Protein AF-A0A9E0CV04-F1 (afdb_monomer)

pLDDT: mean 77.07, std 20.56, range [26.61, 97.75]

Secondary structure (DSSP, 8-state):
-TT--EEEEESSSS-EEEEESSSS---GGG---GGGGG---------------------------TTTHHHHHHHHHHHHHHHHHSPPPPPP----GGGSPBP---GGG-EEEEEEE-STTGGGSTT--GGGGG-HHHHHHHHHHS-EEEEEETTT--EEEEEEEE--HHHHHHHHHTT--EEEESS-----TT-EEEEEEE-

Radius of gyration: 26.01 Å; Cα contacts (8 Å, |Δi|>4): 267; chains: 1; bounding box: 72×44×60 Å

Foldseek 3Di:
DVPAQWDWDDPDPPDIDIDGPDPDDDDPVPDDPPVVVPDDDDDDDDDDDDDDDDDDDDDDDDDDDPPPLVVLLVQLVVQLVVVVVDDDDQDDDADDPVVFDADDADVVQQWPRKGKAALVCQSNDPPRDPSPSSGSLQVSLCVVPVTWIWTARPPPRWIKIWRKDFDDPSNCVSLVVSQQNDWQFVVHDPRDGGTITTRIHTD

Structure (mmCIF, N/CA/C/O backbone):
data_AF-A0A9E0CV04-F1
#
_entry.id   AF-A0A9E0CV04-F1
#
loop_
_atom_site.group_PDB
_atom_site.id
_atom_site.type_symbol
_atom_site.label_atom_id
_atom_site.label_alt_id
_atom_site.label_comp_id
_atom_site.label_asym_id
_atom_site.label_entity_id
_atom_site.label_seq_id
_atom_site.pdbx_PDB_ins_code
_atom_site.Cartn_x
_atom_site.Cartn_y
_atom_site.Cartn_z
_atom_site.occupancy
_atom_site.B_iso_or_equiv
_atom_site.auth_seq_id
_atom_site.auth_comp_id
_atom_site.auth_asym_id
_atom_site.auth_atom_id
_atom_site.pdbx_PDB_model_num
ATOM 1 N N . PHE A 1 1 ? 27.102 16.438 -39.064 1.00 47.50 1 PHE A N 1
ATOM 2 C CA . PHE A 1 1 ? 27.397 15.077 -38.578 1.00 47.50 1 PHE A CA 1
ATOM 3 C C . PHE A 1 1 ? 28.889 14.722 -38.655 1.00 47.50 1 PHE A C 1
ATOM 5 O O . PHE A 1 1 ? 29.309 13.898 -37.861 1.00 47.50 1 PHE A O 1
ATOM 12 N N . ASP A 1 2 ? 29.713 15.425 -39.451 1.00 53.38 2 ASP A N 1
ATOM 13 C CA . ASP A 1 2 ? 31.188 15.260 -39.552 1.00 53.38 2 ASP A CA 1
ATOM 14 C C . ASP A 1 2 ? 32.035 15.559 -38.293 1.00 53.38 2 ASP A C 1
ATOM 16 O O . ASP A 1 2 ? 33.259 15.608 -38.367 1.00 53.38 2 ASP A O 1
ATOM 20 N N . LYS A 1 3 ? 31.421 15.803 -37.130 1.00 64.12 3 LYS A N 1
ATOM 21 C CA . LYS A 1 3 ? 32.150 16.131 -35.888 1.00 64.12 3 LYS A CA 1
ATOM 22 C C . LYS A 1 3 ? 32.167 14.997 -34.860 1.00 64.12 3 LYS A C 1
ATOM 24 O O . LYS A 1 3 ? 32.773 15.165 -33.809 1.00 64.12 3 LYS A O 1
ATOM 29 N N . MET A 1 4 ? 31.504 13.874 -35.143 1.00 68.75 4 MET A N 1
ATOM 30 C CA . MET A 1 4 ? 31.442 12.725 -34.238 1.00 68.75 4 MET A CA 1
ATOM 31 C C . MET A 1 4 ? 32.218 11.555 -34.832 1.00 68.75 4 MET A C 1
ATOM 33 O O . MET A 1 4 ? 31.870 11.059 -35.901 1.00 68.75 4 MET A O 1
ATOM 37 N N . ASP A 1 5 ? 33.241 11.101 -34.113 1.00 73.25 5 ASP A N 1
ATOM 38 C CA . ASP A 1 5 ? 34.089 9.983 -34.538 1.00 73.25 5 ASP A CA 1
ATOM 39 C C . ASP A 1 5 ? 33.527 8.609 -34.123 1.00 73.25 5 ASP A C 1
ATOM 41 O O . ASP A 1 5 ? 33.990 7.576 -34.606 1.00 73.25 5 ASP A O 1
ATOM 45 N N . GLY A 1 6 ? 32.506 8.581 -33.263 1.00 79.31 6 GLY A N 1
ATOM 46 C CA . GLY A 1 6 ? 31.860 7.366 -32.775 1.00 79.31 6 GLY A CA 1
ATOM 47 C C . GLY A 1 6 ? 30.946 7.639 -31.586 1.00 79.31 6 GLY A C 1
ATOM 48 O O . GLY A 1 6 ? 30.700 8.793 -31.235 1.00 79.31 6 GLY A O 1
ATOM 49 N N . PHE A 1 7 ? 30.472 6.576 -30.945 1.00 81.81 7 PHE A N 1
ATOM 50 C CA . PHE A 1 7 ? 29.759 6.652 -29.673 1.00 81.81 7 PHE A CA 1
ATOM 51 C C . PHE A 1 7 ? 30.298 5.620 -28.683 1.00 81.81 7 PHE A C 1
ATOM 53 O O . PHE A 1 7 ? 30.726 4.530 -29.074 1.00 81.81 7 PHE A O 1
ATOM 60 N N . LEU A 1 8 ? 30.252 5.967 -27.395 1.00 80.19 8 LEU A N 1
ATOM 61 C CA . LEU A 1 8 ? 30.462 5.034 -26.292 1.00 80.19 8 LEU A CA 1
ATOM 62 C C . LEU A 1 8 ? 29.186 4.932 -25.470 1.00 80.19 8 LEU A C 1
ATOM 64 O O . LEU A 1 8 ? 28.597 5.937 -25.080 1.00 80.19 8 LEU A O 1
ATOM 68 N N . LEU A 1 9 ? 28.799 3.698 -25.192 1.00 75.44 9 LEU A N 1
ATOM 69 C CA . LEU A 1 9 ? 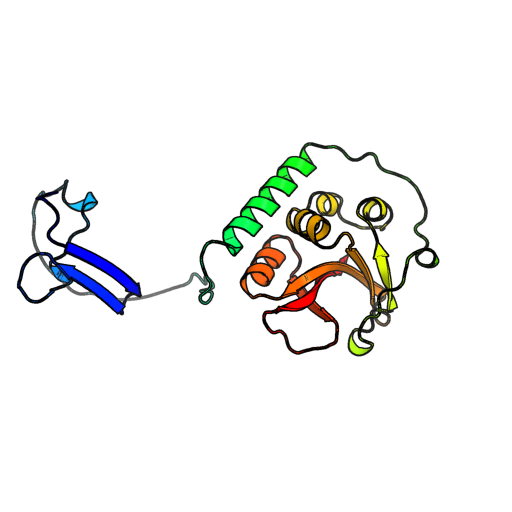27.737 3.322 -24.281 1.00 75.44 9 LEU A CA 1
ATOM 70 C C . LEU A 1 9 ? 28.398 2.715 -23.052 1.00 75.44 9 LEU A C 1
ATOM 72 O O . LEU A 1 9 ? 28.995 1.642 -23.125 1.00 75.44 9 LEU A O 1
ATOM 76 N N . TYR A 1 10 ? 28.308 3.400 -21.924 1.00 71.62 10 TYR A N 1
ATOM 77 C CA . TYR A 1 10 ? 28.777 2.866 -20.654 1.00 71.62 10 TYR A CA 1
ATOM 78 C C . TYR A 1 10 ? 27.660 2.012 -20.052 1.00 71.62 10 TYR A C 1
ATOM 80 O O . TYR A 1 10 ? 26.557 2.504 -19.834 1.00 71.62 10 TYR A O 1
ATOM 88 N N . TYR A 1 11 ? 27.942 0.729 -19.828 1.00 59.78 11 TYR A N 1
ATOM 89 C CA . TYR A 1 11 ? 27.056 -0.180 -19.098 1.00 59.78 11 TYR A CA 1
ATOM 90 C C . TYR A 1 11 ? 27.362 -0.129 -17.593 1.00 59.78 11 TYR A C 1
ATOM 92 O O . TYR A 1 11 ? 26.459 -0.203 -16.767 1.00 59.78 11 TYR A O 1
ATOM 100 N N . SER A 1 12 ? 28.638 0.047 -17.233 1.00 53.91 12 SER A N 1
ATOM 101 C CA . SER A 1 12 ? 29.118 0.286 -15.868 1.00 53.91 12 SER A CA 1
ATOM 102 C C . SER A 1 12 ? 30.482 0.998 -15.885 1.00 53.91 12 SER A C 1
ATOM 104 O O . SER A 1 12 ? 31.063 1.206 -16.950 1.00 53.91 12 SER A O 1
ATOM 106 N N . ASN A 1 13 ? 31.024 1.357 -14.715 1.00 51.66 13 ASN A N 1
ATOM 107 C CA . ASN A 1 13 ? 32.330 2.033 -14.608 1.00 51.66 13 ASN A CA 1
ATOM 108 C C . ASN A 1 13 ? 33.496 1.230 -15.223 1.00 51.66 13 ASN A C 1
ATOM 110 O O . ASN A 1 13 ? 34.472 1.830 -15.665 1.00 51.66 13 ASN A O 1
ATOM 114 N N . ASP A 1 14 ? 33.363 -0.100 -15.297 1.00 57.16 14 ASP A N 1
ATOM 115 C CA . ASP A 1 14 ? 34.365 -1.014 -15.865 1.00 57.16 14 ASP A CA 1
ATOM 116 C C . ASP A 1 14 ? 33.914 -1.692 -17.172 1.00 57.16 14 ASP A C 1
ATOM 118 O O . ASP A 1 14 ? 34.707 -2.389 -17.804 1.00 57.16 14 ASP A O 1
ATOM 122 N N . HIS A 1 15 ? 32.658 -1.512 -17.603 1.00 63.00 15 HIS A N 1
ATOM 123 C CA . HIS A 1 15 ? 32.135 -2.113 -18.835 1.00 63.00 15 HIS A CA 1
ATOM 124 C C . HIS A 1 15 ? 31.501 -1.065 -19.743 1.00 63.00 15 HIS A C 1
ATOM 126 O O . HIS A 1 15 ? 30.537 -0.388 -19.388 1.00 63.00 15 HIS A O 1
ATOM 132 N N . PHE A 1 16 ? 32.005 -0.979 -20.968 1.00 78.25 16 PHE A N 1
ATOM 133 C CA . PHE A 1 16 ? 31.512 -0.066 -21.989 1.00 78.25 16 PHE A CA 1
ATOM 134 C C . PHE A 1 16 ? 31.522 -0.762 -23.354 1.00 78.25 16 PHE A C 1
ATOM 136 O O . PHE A 1 16 ? 32.334 -1.649 -23.623 1.00 78.25 16 PHE A O 1
ATOM 143 N N . PHE A 1 17 ? 30.630 -0.318 -24.230 1.00 79.69 17 PHE A N 1
ATOM 144 C CA . PHE A 1 17 ? 30.569 -0.695 -25.632 1.00 79.69 17 PHE A CA 1
ATOM 145 C C . PHE A 1 17 ? 30.847 0.550 -26.461 1.00 79.69 17 PHE A C 1
ATOM 147 O O . PHE A 1 17 ? 30.175 1.566 -26.315 1.00 79.69 17 PHE A O 1
ATOM 154 N N . GLY A 1 18 ? 31.860 0.489 -27.315 1.00 82.56 18 GLY A N 1
ATOM 155 C CA . GLY A 1 18 ? 32.200 1.581 -28.216 1.00 82.56 18 GLY A CA 1
ATOM 156 C C . GLY A 1 18 ? 32.036 1.142 -29.658 1.00 82.56 18 GLY A C 1
ATOM 157 O O . GLY A 1 18 ? 32.385 0.015 -30.006 1.00 82.56 18 GLY A O 1
ATOM 158 N N . SER A 1 19 ? 31.566 2.045 -30.506 1.00 81.56 19 SER A N 1
ATOM 159 C CA . SER A 1 19 ? 31.745 1.911 -31.949 1.00 81.56 19 SER A CA 1
ATOM 160 C C . SER A 1 19 ? 32.244 3.225 -32.515 1.00 81.56 19 SER A C 1
ATOM 162 O O . SER A 1 19 ? 31.757 4.289 -32.129 1.00 81.56 19 SER A O 1
ATOM 164 N N . GLN A 1 20 ? 33.215 3.148 -33.416 1.00 86.38 20 GLN A N 1
ATOM 165 C CA . GLN A 1 20 ? 33.773 4.311 -34.089 1.00 86.38 20 GLN A CA 1
ATOM 166 C C . GLN A 1 20 ? 33.691 4.146 -35.597 1.00 86.38 20 GLN A C 1
ATOM 168 O O . GLN A 1 20 ? 33.739 3.032 -36.112 1.00 86.38 20 GLN A O 1
ATOM 173 N N . TRP A 1 21 ? 33.586 5.265 -36.303 1.00 79.44 21 TRP A N 1
ATOM 174 C CA . TRP A 1 21 ? 33.389 5.290 -37.754 1.00 79.44 21 TRP A CA 1
ATOM 175 C C . TRP A 1 21 ? 34.705 5.242 -38.540 1.00 79.44 21 TRP A C 1
ATOM 177 O O . TRP A 1 21 ? 34.690 5.262 -39.767 1.00 79.44 21 TRP A O 1
ATOM 187 N N . LYS A 1 22 ? 35.845 5.165 -37.839 1.00 73.75 22 LYS A N 1
ATOM 188 C CA . LYS A 1 22 ? 37.200 5.052 -38.401 1.00 73.75 22 LYS A CA 1
ATOM 189 C C . LYS A 1 22 ? 37.765 3.647 -38.151 1.00 73.75 22 LYS A C 1
ATOM 191 O O . LYS A 1 22 ? 37.656 3.144 -37.038 1.00 73.75 22 LYS A O 1
ATOM 196 N N . ASP A 1 23 ? 38.470 3.060 -39.117 1.00 72.62 23 ASP A N 1
ATOM 197 C CA . ASP A 1 23 ? 39.077 1.714 -39.010 1.00 72.62 23 ASP A CA 1
ATOM 198 C C . ASP A 1 23 ? 40.365 1.684 -38.151 1.00 72.62 23 ASP A C 1
ATOM 200 O O . ASP A 1 23 ? 41.448 1.338 -38.616 1.00 72.62 23 ASP A O 1
ATOM 204 N N . HIS A 1 24 ? 40.268 2.086 -36.883 1.00 74.50 24 HIS A N 1
ATOM 205 C CA . HIS A 1 2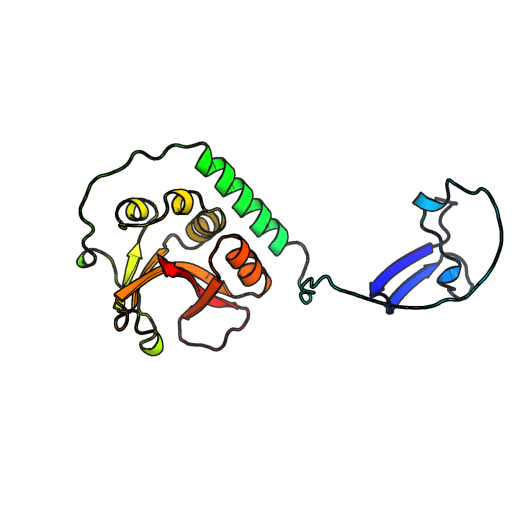4 ? 41.354 2.022 -35.895 1.00 74.50 24 HIS A CA 1
ATOM 206 C C . HIS A 1 24 ? 40.872 1.322 -34.610 1.00 74.50 24 HIS A C 1
ATOM 208 O O . HIS A 1 24 ? 39.668 1.259 -34.360 1.00 74.50 24 HIS A O 1
ATOM 214 N N . PRO A 1 25 ? 41.782 0.807 -33.765 1.00 68.12 25 PRO A N 1
ATOM 215 C CA . PRO A 1 25 ? 41.412 0.260 -32.462 1.00 68.12 25 PRO A CA 1
ATOM 216 C C . PRO A 1 25 ? 40.755 1.318 -31.563 1.00 68.12 25 PRO A C 1
ATOM 218 O O . PRO A 1 25 ? 41.209 2.461 -31.510 1.00 68.12 25 PRO A O 1
ATOM 221 N N . ILE A 1 26 ? 39.713 0.925 -30.825 1.00 71.38 26 ILE A N 1
ATOM 222 C CA . ILE A 1 26 ? 38.970 1.823 -29.931 1.00 71.38 26 ILE A CA 1
ATOM 223 C C . ILE A 1 26 ? 39.781 2.063 -28.654 1.00 71.38 26 ILE A C 1
ATOM 225 O O . ILE A 1 26 ? 40.026 1.139 -27.877 1.00 71.38 26 ILE A O 1
ATOM 229 N N . ILE A 1 27 ? 40.165 3.319 -28.414 1.00 76.62 27 ILE A N 1
ATOM 230 C CA . ILE A 1 27 ? 40.856 3.756 -27.194 1.00 76.62 27 ILE A CA 1
ATOM 231 C C . ILE A 1 27 ? 39.925 4.695 -26.424 1.00 76.62 27 ILE A C 1
ATOM 233 O O . ILE A 1 27 ? 39.749 5.850 -26.792 1.00 76.62 27 ILE A O 1
ATOM 237 N N . ILE A 1 28 ? 39.352 4.207 -25.322 1.00 71.06 28 ILE A N 1
ATOM 238 C CA . ILE A 1 28 ? 38.329 4.904 -24.510 1.00 71.06 28 ILE A CA 1
ATOM 239 C C . ILE A 1 28 ? 38.770 6.313 -24.110 1.00 71.06 28 ILE A C 1
ATOM 241 O O . ILE A 1 28 ? 38.004 7.263 -24.201 1.00 71.06 28 ILE A O 1
ATOM 245 N N . ARG A 1 29 ? 40.034 6.450 -23.688 1.00 73.81 29 ARG A N 1
ATOM 246 C CA . ARG A 1 29 ? 40.608 7.712 -23.193 1.00 73.81 29 ARG A CA 1
ATOM 247 C C . ARG A 1 29 ? 40.704 8.797 -24.269 1.00 73.81 29 ARG A C 1
ATOM 249 O O . ARG A 1 29 ? 40.981 9.943 -23.939 1.00 73.81 29 ARG A O 1
ATOM 256 N N . SER A 1 30 ? 40.518 8.433 -25.537 1.00 74.56 30 SER A N 1
ATOM 257 C CA . SER A 1 30 ? 40.516 9.359 -26.669 1.00 74.56 30 SER A CA 1
ATOM 258 C C . SER A 1 30 ? 39.125 9.915 -26.983 1.00 74.56 30 SER A C 1
ATOM 260 O O . SER A 1 30 ? 39.028 10.843 -27.783 1.00 74.56 30 SER A O 1
ATOM 262 N N . PHE A 1 31 ? 38.063 9.385 -26.367 1.00 71.50 31 PHE A N 1
ATOM 263 C CA . PHE A 1 31 ? 36.707 9.894 -26.542 1.00 71.50 31 PHE A CA 1
ATOM 264 C C . PHE A 1 31 ? 36.416 11.001 -25.543 1.00 71.50 31 PHE A C 1
ATOM 266 O O . PHE A 1 31 ? 36.664 10.875 -24.346 1.00 71.50 31 PHE A O 1
ATOM 273 N N . VAL A 1 32 ? 35.869 12.092 -26.063 1.00 74.94 32 VAL A N 1
ATOM 274 C CA . VAL A 1 32 ? 35.506 13.274 -25.290 1.00 74.94 32 VAL A CA 1
ATOM 275 C C . VAL A 1 32 ? 34.016 13.524 -25.526 1.00 74.94 32 VAL A C 1
ATOM 277 O O . VAL A 1 32 ? 33.596 13.503 -26.688 1.00 74.94 32 VAL A O 1
ATOM 280 N N . PRO A 1 33 ? 33.199 13.721 -24.473 1.00 70.44 33 PRO A N 1
ATOM 281 C CA . PRO A 1 33 ? 31.782 14.025 -24.630 1.00 70.44 33 PRO A CA 1
ATOM 282 C C . PRO A 1 33 ? 31.574 15.224 -25.555 1.00 70.44 33 PRO A C 1
ATOM 284 O O . PRO A 1 33 ? 32.254 16.244 -25.421 1.00 70.44 33 PRO A O 1
ATOM 287 N N . ALA A 1 34 ? 30.613 15.112 -26.470 1.00 63.34 34 ALA A N 1
ATOM 288 C CA . ALA A 1 34 ? 30.317 16.133 -27.473 1.00 63.34 34 ALA A CA 1
ATOM 289 C C . ALA A 1 34 ? 30.106 17.536 -26.879 1.00 63.34 34 ALA A C 1
ATOM 291 O O . ALA A 1 34 ? 30.542 18.528 -27.455 1.00 63.34 34 ALA A O 1
ATOM 292 N N . GLU A 1 35 ? 29.494 17.598 -25.698 1.00 58.22 35 GLU A N 1
ATOM 293 C CA . GLU A 1 35 ? 29.175 18.831 -24.969 1.00 58.22 35 GLU A CA 1
ATOM 294 C C . GLU A 1 35 ? 30.408 19.482 -24.326 1.00 58.22 35 GLU A C 1
ATOM 296 O O . GLU A 1 35 ? 30.448 20.687 -24.104 1.00 58.22 35 GLU A O 1
ATOM 301 N N . SER A 1 36 ? 31.459 18.698 -24.075 1.00 52.00 36 SER A N 1
ATOM 302 C CA . SER A 1 36 ? 32.723 19.187 -23.509 1.00 52.00 36 SER A CA 1
ATOM 303 C C . SER A 1 36 ? 33.732 19.646 -24.569 1.00 52.00 36 SER A C 1
ATOM 305 O O . SER A 1 36 ? 34.772 20.211 -24.235 1.00 52.00 36 SER A O 1
ATOM 307 N N . ALA A 1 37 ? 33.427 19.452 -25.857 1.00 49.81 37 ALA A N 1
ATOM 308 C CA . ALA A 1 37 ? 34.317 19.823 -26.956 1.00 49.81 37 ALA A CA 1
ATOM 309 C C . ALA A 1 37 ? 34.271 21.320 -27.327 1.00 49.81 37 ALA A C 1
ATOM 311 O O . ALA A 1 37 ? 35.115 21.764 -28.108 1.00 49.81 37 ALA A O 1
ATOM 312 N N . GLU A 1 38 ? 33.338 22.107 -26.775 1.00 43.84 38 GLU A N 1
ATOM 313 C CA . GLU A 1 38 ? 33.229 23.544 -27.082 1.00 43.84 38 GLU A CA 1
ATOM 314 C C . GLU A 1 38 ? 34.091 24.457 -26.200 1.00 43.84 38 GLU A C 1
ATOM 316 O O . GLU A 1 38 ? 34.236 25.631 -26.520 1.00 43.84 38 GLU A O 1
ATOM 321 N N . ASN A 1 39 ? 34.768 23.936 -25.173 1.00 40.28 39 ASN A N 1
ATOM 322 C CA . ASN A 1 39 ? 35.698 24.728 -24.364 1.00 40.28 39 ASN A CA 1
ATOM 323 C C . ASN A 1 39 ? 37.077 24.068 -24.297 1.00 40.28 39 ASN A C 1
ATOM 325 O O . ASN A 1 39 ? 37.478 23.496 -23.287 1.00 40.28 39 ASN A O 1
ATOM 329 N N . LYS A 1 40 ? 37.835 24.177 -25.391 1.00 36.38 40 LYS A N 1
ATOM 330 C CA . LYS A 1 40 ? 39.293 24.041 -25.330 1.00 36.38 40 LYS A CA 1
ATOM 331 C C . LYS A 1 40 ? 39.890 25.386 -24.944 1.00 36.38 40 LYS A C 1
ATOM 333 O O . LYS A 1 40 ? 39.810 26.299 -25.750 1.00 36.38 40 LYS A O 1
ATOM 338 N N . ASN A 1 41 ? 40.539 25.451 -23.784 1.00 31.17 41 ASN A N 1
ATOM 339 C CA . ASN A 1 41 ? 41.747 26.246 -23.558 1.00 31.17 41 ASN A CA 1
ATOM 340 C C . ASN A 1 41 ? 42.693 25.438 -22.643 1.00 31.17 41 ASN A C 1
ATOM 342 O O . ASN A 1 41 ? 42.252 24.772 -21.710 1.00 31.17 41 ASN A O 1
ATOM 346 N N . GLU A 1 42 ? 43.974 25.443 -23.005 1.00 34.19 42 GLU A N 1
ATOM 347 C CA . GLU A 1 42 ? 45.113 24.665 -22.485 1.00 34.19 42 GLU A CA 1
ATOM 348 C C . GLU A 1 42 ? 45.382 24.827 -20.970 1.00 34.19 42 GLU A C 1
ATOM 350 O O . GLU A 1 42 ? 45.223 25.923 -20.440 1.00 34.19 42 GLU A O 1
ATOM 355 N N . ASN A 1 43 ? 45.908 23.799 -20.273 1.00 28.56 43 ASN A N 1
ATOM 356 C CA . ASN A 1 43 ? 47.361 23.604 -20.033 1.00 28.56 43 ASN A CA 1
ATOM 357 C C . ASN A 1 43 ? 47.692 22.635 -18.847 1.00 28.56 43 ASN A C 1
ATOM 359 O O . ASN A 1 43 ? 47.116 22.733 -17.771 1.00 28.56 43 ASN A O 1
ATOM 363 N N . THR A 1 44 ? 48.653 21.728 -19.091 1.00 30.92 44 THR A N 1
ATOM 364 C CA . THR A 1 44 ? 49.652 21.014 -18.231 1.00 30.92 44 THR A CA 1
ATOM 365 C C . THR A 1 44 ? 49.467 20.606 -16.741 1.00 30.92 44 THR A C 1
ATOM 367 O O . THR A 1 44 ? 49.381 21.443 -15.856 1.00 30.92 44 THR A O 1
ATOM 370 N N . GLU A 1 45 ? 49.739 19.301 -16.511 1.00 30.48 45 GLU A N 1
ATOM 371 C CA . GLU A 1 45 ? 50.804 18.703 -15.646 1.00 30.48 45 GLU A CA 1
ATOM 372 C C . GLU A 1 45 ? 50.560 18.289 -14.155 1.00 30.48 45 GLU A C 1
ATOM 374 O O . GLU A 1 45 ? 50.360 19.110 -13.276 1.00 30.48 45 GLU A O 1
ATOM 379 N N . LYS A 1 46 ? 50.725 16.960 -13.924 1.00 31.62 46 LYS A N 1
ATOM 380 C CA . LYS A 1 46 ? 51.199 16.151 -12.754 1.00 31.62 46 LYS A CA 1
ATOM 381 C C . LYS A 1 46 ? 50.714 16.419 -11.305 1.00 31.62 46 LYS A C 1
ATOM 383 O O . LYS A 1 46 ? 50.916 17.493 -10.759 1.00 31.62 46 LYS A O 1
ATOM 388 N N . THR A 1 47 ? 50.385 15.327 -10.585 1.00 26.91 47 THR A N 1
ATOM 389 C CA . THR A 1 47 ? 51.142 14.668 -9.462 1.00 26.91 47 THR A CA 1
ATOM 390 C C . THR A 1 47 ? 50.179 13.946 -8.478 1.00 26.91 47 THR A C 1
ATOM 392 O O . THR A 1 47 ? 49.021 14.319 -8.365 1.00 26.91 47 THR A O 1
ATOM 395 N N . VAL A 1 48 ? 50.650 12.865 -7.834 1.00 33.03 48 VAL A N 1
ATOM 396 C CA . VAL A 1 48 ? 49.927 11.831 -7.032 1.00 33.03 48 VAL A CA 1
ATOM 397 C C . VAL A 1 48 ? 49.746 12.222 -5.514 1.00 33.03 48 VAL A C 1
ATOM 399 O O . VAL A 1 48 ? 50.104 13.352 -5.194 1.00 33.03 48 VAL A O 1
ATOM 402 N N . PRO A 1 49 ? 49.193 11.390 -4.574 1.00 56.66 49 PRO A N 1
ATOM 403 C CA . PRO A 1 49 ? 48.172 11.709 -3.535 1.00 56.66 49 PRO A CA 1
ATOM 404 C C . PRO A 1 49 ? 48.786 11.776 -2.085 1.00 56.66 49 PRO A C 1
ATOM 406 O O . PRO A 1 49 ? 50.018 11.718 -2.025 1.00 56.66 49 PRO A O 1
ATOM 409 N N . PRO A 1 50 ? 48.077 11.937 -0.920 1.00 46.72 50 PRO A N 1
ATOM 410 C CA . PRO A 1 50 ? 47.152 10.947 -0.291 1.00 46.72 50 PRO A CA 1
ATOM 411 C C . PRO A 1 50 ? 46.002 11.540 0.603 1.00 46.72 50 PRO A C 1
ATOM 413 O O . PRO A 1 50 ? 45.971 12.729 0.888 1.00 46.72 50 PRO A O 1
ATOM 416 N N . GLU A 1 51 ? 44.960 10.763 0.947 1.00 31.55 51 GLU A N 1
ATOM 417 C CA . GLU A 1 51 ? 44.600 10.228 2.300 1.00 31.55 51 GLU A CA 1
ATOM 418 C C . GLU A 1 51 ? 43.183 10.705 2.773 1.00 31.55 51 GLU A C 1
ATOM 420 O O . GLU A 1 51 ? 42.604 11.541 2.079 1.00 31.55 51 GLU A O 1
ATOM 425 N N . PRO A 1 52 ? 42.531 10.124 3.819 1.00 51.56 52 PRO A N 1
ATOM 426 C CA . PRO A 1 52 ? 41.166 9.574 3.730 1.00 51.56 52 PRO A CA 1
ATOM 427 C C . PRO A 1 52 ? 40.138 10.174 4.732 1.00 51.56 52 PRO A C 1
ATOM 429 O O . PRO A 1 52 ? 40.489 10.983 5.586 1.00 51.56 52 PRO A O 1
ATOM 432 N N . SER A 1 53 ? 38.899 9.646 4.696 1.00 31.97 53 SER A N 1
ATOM 433 C CA . SER A 1 53 ? 37.772 9.772 5.667 1.00 31.97 53 SER A CA 1
ATOM 434 C C . SER A 1 53 ? 36.651 10.770 5.304 1.00 31.97 53 SER A C 1
ATOM 436 O O . SER A 1 53 ? 36.897 11.724 4.574 1.00 31.97 53 SER A O 1
ATOM 438 N N . PRO A 1 54 ? 35.444 10.641 5.896 1.00 43.84 54 PRO A N 1
ATOM 439 C CA . PRO A 1 54 ? 34.561 9.470 5.871 1.00 43.84 54 PRO A CA 1
ATOM 440 C C . PRO A 1 54 ? 33.096 9.868 5.530 1.00 43.84 54 PRO A C 1
ATOM 442 O O . PRO A 1 54 ? 32.763 11.043 5.444 1.00 43.84 54 PRO A O 1
ATOM 445 N N . GLU A 1 55 ? 32.230 8.861 5.384 1.00 37.75 55 GLU A N 1
ATOM 446 C CA . GLU A 1 55 ? 30.763 8.934 5.540 1.00 37.75 55 GLU A CA 1
ATOM 447 C C . GLU A 1 55 ? 29.950 9.820 4.576 1.00 37.75 55 GLU A C 1
ATOM 449 O O . GLU A 1 55 ? 29.747 11.010 4.788 1.00 37.75 55 GLU A O 1
ATOM 454 N N . THR A 1 56 ? 29.261 9.179 3.629 1.00 26.61 56 THR A N 1
ATOM 455 C CA . THR A 1 56 ? 27.789 9.193 3.683 1.00 26.61 56 THR A CA 1
ATOM 456 C C . THR A 1 56 ? 27.261 7.899 3.073 1.00 26.61 56 THR A C 1
ATOM 458 O O . THR A 1 56 ? 27.539 7.572 1.922 1.00 26.61 56 THR A O 1
ATOM 461 N N . GLU A 1 57 ? 26.540 7.133 3.884 1.00 45.91 57 GLU A N 1
ATOM 462 C CA . GLU A 1 57 ? 25.741 5.995 3.452 1.00 45.91 57 GLU A CA 1
ATOM 463 C C . GLU A 1 57 ? 24.754 6.451 2.373 1.00 45.91 57 GLU A C 1
ATOM 465 O O . GLU A 1 57 ? 23.978 7.383 2.585 1.00 45.91 57 GLU A O 1
ATOM 470 N N . THR A 1 58 ? 24.741 5.810 1.207 1.00 26.77 58 THR A N 1
ATOM 471 C CA . THR A 1 58 ? 23.562 5.867 0.338 1.00 26.77 58 THR A CA 1
ATOM 472 C C . THR A 1 58 ? 23.437 4.571 -0.449 1.00 26.77 58 THR A C 1
ATOM 474 O O . THR A 1 58 ? 24.172 4.308 -1.396 1.00 26.77 58 THR A O 1
ATOM 477 N N . LEU A 1 59 ? 22.521 3.748 0.060 1.00 40.12 59 LEU A N 1
ATOM 478 C CA . LEU A 1 59 ? 21.816 2.626 -0.558 1.00 40.12 59 LEU A CA 1
ATOM 479 C C . LEU A 1 59 ? 21.961 2.576 -2.092 1.00 40.12 59 LEU A C 1
ATOM 481 O O . LEU A 1 59 ? 21.319 3.348 -2.799 1.00 40.12 59 LEU A O 1
ATOM 485 N N . SER A 1 60 ? 22.775 1.653 -2.609 1.00 31.78 60 SER A N 1
ATOM 486 C CA . SER A 1 60 ? 22.807 1.329 -4.036 1.00 31.78 60 SER A CA 1
ATOM 487 C C . SER A 1 60 ? 21.927 0.112 -4.306 1.00 31.78 60 SER A C 1
ATOM 489 O O . SER A 1 60 ? 22.285 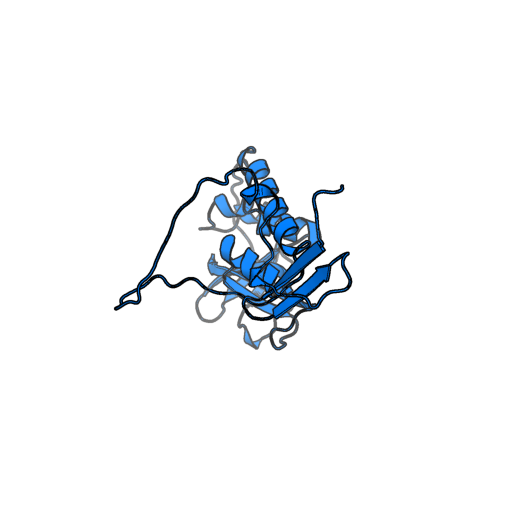-1.040 -4.049 1.00 31.78 60 SER A O 1
ATOM 491 N N . GLU A 1 61 ? 20.725 0.414 -4.790 1.00 34.41 61 GLU A N 1
ATOM 492 C CA . GLU A 1 61 ? 19.743 -0.550 -5.255 1.00 34.41 61 GLU A CA 1
ATOM 493 C C . GLU A 1 61 ? 20.132 -1.166 -6.599 1.00 34.41 61 GLU A C 1
ATOM 495 O O . GLU A 1 61 ? 20.801 -0.582 -7.451 1.00 34.41 61 GLU A O 1
ATOM 500 N N . THR A 1 62 ? 19.706 -2.415 -6.714 1.00 31.11 62 THR A N 1
ATOM 501 C CA . THR A 1 62 ? 19.914 -3.347 -7.812 1.00 31.11 62 THR A CA 1
ATOM 502 C C . THR A 1 62 ? 18.992 -3.028 -8.989 1.00 31.11 62 THR A C 1
ATOM 504 O O . THR A 1 62 ? 17.851 -2.623 -8.798 1.00 31.11 62 THR A O 1
ATOM 507 N N . GLU A 1 63 ? 19.522 -3.277 -10.186 1.00 47.19 63 GLU A N 1
ATOM 508 C CA . GLU A 1 63 ? 18.876 -3.410 -11.497 1.00 47.19 63 GLU A CA 1
ATOM 509 C C . GLU A 1 63 ? 17.343 -3.584 -11.512 1.00 47.19 63 GLU A C 1
ATOM 511 O O . GLU A 1 63 ? 16.820 -4.588 -11.026 1.00 47.19 63 GLU A O 1
ATOM 516 N N . ALA A 1 64 ? 16.645 -2.678 -12.206 1.00 33.88 64 ALA A N 1
ATOM 517 C CA . ALA A 1 64 ? 15.368 -2.953 -12.860 1.00 33.88 64 ALA A CA 1
ATOM 518 C C . ALA A 1 64 ? 15.074 -1.920 -13.975 1.00 33.88 64 ALA A C 1
ATOM 520 O O . ALA A 1 64 ? 15.630 -0.824 -14.032 1.00 33.88 64 ALA A O 1
ATOM 521 N N . SER A 1 65 ? 14.279 -2.344 -14.952 1.00 34.44 65 SER A N 1
ATOM 522 C CA . SER A 1 65 ? 13.932 -1.662 -16.206 1.00 34.44 65 SER A CA 1
ATOM 523 C C . SER A 1 65 ? 13.346 -0.243 -16.018 1.00 34.44 65 SER A C 1
ATOM 525 O O . SER A 1 65 ? 12.267 -0.107 -15.446 1.00 34.44 65 SER A O 1
ATOM 527 N N . PRO A 1 66 ? 13.938 0.822 -16.598 1.00 41.59 66 PRO A N 1
ATOM 528 C CA . PRO A 1 66 ? 13.762 2.194 -16.101 1.00 41.59 66 PRO A CA 1
ATOM 529 C C . PRO A 1 66 ? 12.497 2.938 -16.578 1.00 41.59 66 PRO A C 1
ATOM 531 O O . PRO A 1 66 ? 12.471 4.164 -16.547 1.00 41.59 66 PRO A O 1
ATOM 534 N N . THR A 1 67 ? 11.443 2.252 -17.037 1.00 49.88 67 THR A N 1
ATOM 535 C CA . THR A 1 67 ? 10.220 2.933 -17.531 1.00 49.88 67 THR A CA 1
ATOM 536 C C . THR A 1 67 ? 8.938 2.617 -16.769 1.00 49.88 67 THR A C 1
ATOM 538 O O . THR A 1 67 ? 8.023 3.421 -16.842 1.00 49.88 67 THR A O 1
ATOM 541 N N . SER A 1 68 ? 8.849 1.522 -16.003 1.00 66.06 68 SER A N 1
ATOM 542 C CA . SER A 1 68 ? 7.605 1.181 -15.284 1.00 66.06 68 SER A CA 1
ATOM 543 C C . SER A 1 68 ? 7.558 1.789 -13.879 1.00 66.06 68 SER A C 1
ATOM 545 O O . SER A 1 68 ? 6.577 2.425 -13.509 1.00 66.06 68 SER A O 1
ATOM 547 N N . SER A 1 69 ? 8.644 1.657 -13.113 1.00 74.25 69 SER A N 1
ATOM 548 C CA . SER A 1 69 ? 8.720 2.102 -11.714 1.00 74.25 69 SER A CA 1
ATOM 549 C C . SER A 1 69 ? 8.621 3.617 -11.537 1.00 74.25 69 SER A C 1
ATOM 551 O O . SER A 1 69 ? 7.792 4.111 -10.774 1.00 74.25 69 SER A O 1
ATOM 553 N N . LEU A 1 70 ? 9.412 4.380 -12.299 1.00 79.88 70 LEU A N 1
ATOM 554 C CA . LEU A 1 70 ? 9.356 5.843 -12.243 1.00 79.88 70 LEU A CA 1
ATOM 555 C C . LEU A 1 70 ? 7.979 6.377 -12.649 1.00 79.88 70 LEU A C 1
ATOM 557 O O . LEU A 1 70 ? 7.519 7.360 -12.074 1.00 79.88 70 LEU A O 1
ATOM 561 N N . SER A 1 71 ? 7.312 5.727 -13.602 1.00 85.06 71 SER A N 1
ATOM 562 C CA . SER A 1 71 ? 5.957 6.095 -14.005 1.00 85.06 71 SER A CA 1
ATOM 563 C C . SER A 1 71 ? 4.950 5.880 -12.880 1.00 85.06 71 SER A C 1
ATOM 565 O O . SER A 1 71 ? 4.215 6.815 -12.576 1.00 85.06 71 SER A O 1
ATOM 567 N N . GLU A 1 72 ? 4.965 4.723 -12.210 1.00 86.94 72 GLU A N 1
ATOM 568 C CA . GLU A 1 72 ? 4.090 4.476 -11.054 1.00 86.94 72 GLU A CA 1
ATOM 569 C C . GLU A 1 72 ? 4.333 5.481 -9.921 1.00 86.94 72 GLU A C 1
ATOM 571 O O . GLU A 1 72 ? 3.387 5.987 -9.319 1.00 86.94 72 GLU A O 1
ATOM 576 N N . TYR A 1 73 ? 5.597 5.808 -9.639 1.00 90.50 73 TYR A N 1
ATOM 577 C CA . TYR A 1 73 ? 5.941 6.799 -8.621 1.00 90.50 73 TYR A CA 1
ATOM 578 C C . TYR A 1 73 ? 5.400 8.195 -8.963 1.00 90.50 73 TYR A C 1
ATOM 580 O O . TYR A 1 73 ? 4.795 8.854 -8.117 1.00 90.50 73 TYR A O 1
ATOM 588 N N . ILE A 1 74 ? 5.596 8.647 -10.205 1.00 91.19 74 ILE A N 1
ATOM 589 C CA . ILE A 1 74 ? 5.107 9.951 -10.675 1.00 91.19 74 ILE A CA 1
ATOM 590 C C . ILE A 1 74 ? 3.575 9.993 -10.656 1.00 91.19 74 ILE A C 1
ATOM 592 O O . ILE A 1 74 ? 3.002 10.992 -10.224 1.00 91.19 74 ILE A O 1
ATOM 596 N N . GLU A 1 75 ? 2.915 8.919 -11.087 1.00 91.50 75 GLU A N 1
ATOM 597 C CA . GLU A 1 75 ? 1.456 8.805 -11.077 1.00 91.50 75 GLU A CA 1
ATOM 598 C C . GLU A 1 75 ? 0.899 8.876 -9.652 1.00 91.50 75 GLU A C 1
ATOM 600 O O . GLU A 1 75 ? -0.010 9.662 -9.387 1.00 91.50 75 GLU A O 1
ATOM 605 N N . ALA A 1 76 ? 1.502 8.144 -8.712 1.00 91.75 76 ALA A N 1
ATOM 606 C CA . ALA A 1 76 ? 1.148 8.224 -7.301 1.00 91.75 76 ALA A CA 1
ATOM 607 C C . ALA A 1 76 ? 1.307 9.658 -6.759 1.00 91.75 76 ALA A C 1
ATOM 609 O O . ALA A 1 76 ? 0.399 10.180 -6.115 1.00 91.75 76 ALA A O 1
ATOM 610 N N . LEU A 1 77 ? 2.416 10.343 -7.059 1.00 92.19 77 LEU A N 1
ATOM 611 C CA . LEU A 1 77 ? 2.610 11.737 -6.640 1.00 92.19 77 LEU A CA 1
ATOM 612 C C . LEU A 1 77 ? 1.570 12.695 -7.233 1.00 92.19 77 LEU A C 1
ATOM 614 O O . LEU A 1 77 ? 1.190 13.660 -6.569 1.00 92.19 77 LEU A O 1
ATOM 618 N N . GLN A 1 78 ? 1.136 12.469 -8.473 1.00 91.69 78 GLN A N 1
ATOM 619 C CA . GLN A 1 78 ? 0.103 13.291 -9.095 1.00 91.69 78 GLN A CA 1
ATOM 620 C C . GLN A 1 78 ? -1.255 13.064 -8.424 1.00 91.69 78 GLN A C 1
ATOM 622 O O . GLN A 1 78 ? -1.891 14.036 -8.026 1.00 91.69 78 GLN A O 1
ATOM 627 N N . LEU A 1 79 ? -1.639 11.803 -8.197 1.00 91.38 79 LEU A N 1
ATOM 628 C CA . LEU A 1 79 ? -2.861 11.452 -7.467 1.00 91.38 79 LEU A CA 1
ATOM 629 C C . LEU A 1 79 ? -2.886 12.059 -6.061 1.00 91.38 79 LEU A C 1
ATOM 631 O O . LEU A 1 79 ? -3.920 12.555 -5.625 1.00 91.38 79 LEU A O 1
ATOM 635 N N . GLU A 1 80 ? -1.749 12.065 -5.364 1.00 91.69 80 GLU A N 1
ATOM 636 C CA . GLU A 1 80 ? -1.657 12.681 -4.040 1.00 91.69 80 GLU A CA 1
ATOM 637 C C . GLU A 1 80 ? -1.859 14.198 -4.075 1.00 91.69 80 GLU A C 1
ATOM 639 O O . GLU A 1 80 ? -2.540 14.754 -3.212 1.00 91.69 80 GLU A O 1
ATOM 644 N N . LYS A 1 81 ? -1.278 14.884 -5.065 1.00 91.06 81 LYS A N 1
ATOM 645 C CA . LYS A 1 81 ? -1.484 16.327 -5.243 1.00 91.06 81 LYS A CA 1
ATOM 646 C C . LYS A 1 81 ? -2.947 16.638 -5.535 1.00 91.06 81 LYS A C 1
ATOM 648 O O . LYS A 1 81 ? -3.515 17.490 -4.860 1.00 91.06 81 LYS A O 1
ATOM 653 N N . ASP A 1 82 ? -3.548 15.910 -6.471 1.00 89.38 82 ASP A N 1
ATOM 654 C CA . ASP A 1 82 ? -4.938 16.109 -6.880 1.00 89.38 82 ASP A CA 1
ATOM 655 C C . ASP A 1 82 ? -5.903 15.846 -5.708 1.00 89.38 82 ASP A C 1
ATOM 657 O O . ASP A 1 82 ? -6.843 16.608 -5.485 1.00 89.38 82 ASP A O 1
ATOM 661 N N . ALA A 1 83 ? -5.645 14.810 -4.902 1.00 86.19 83 ALA A N 1
ATOM 662 C CA . ALA A 1 83 ? -6.458 14.489 -3.730 1.00 86.19 83 ALA A CA 1
ATOM 663 C C . ALA A 1 83 ? -6.339 15.537 -2.612 1.00 86.19 83 ALA A C 1
ATOM 665 O O . ALA A 1 83 ? -7.321 15.806 -1.926 1.00 86.19 83 ALA A O 1
ATOM 666 N N . LYS A 1 84 ? -5.171 16.170 -2.442 1.00 85.62 84 LYS A N 1
ATOM 667 C CA . LYS A 1 84 ? -4.972 17.247 -1.453 1.00 85.62 84 LYS A CA 1
ATOM 668 C C . LYS A 1 84 ? -5.693 18.546 -1.816 1.00 85.62 84 LYS A C 1
ATOM 670 O O . LYS A 1 84 ? -5.945 19.361 -0.930 1.00 85.62 84 LYS A O 1
ATOM 675 N N . GLU A 1 85 ? -6.031 18.754 -3.087 1.00 79.06 85 GLU A N 1
ATOM 676 C CA . GLU A 1 85 ? -6.815 19.915 -3.526 1.00 79.06 85 GLU A CA 1
ATOM 677 C C . GLU A 1 85 ? -8.316 19.775 -3.201 1.00 79.06 85 GLU A C 1
ATOM 679 O O . GLU A 1 85 ? -9.029 20.781 -3.140 1.00 79.06 85 GLU A O 1
ATOM 684 N N . PHE A 1 86 ? -8.794 18.558 -2.916 1.00 65.25 86 PHE A N 1
ATOM 685 C CA . PHE A 1 86 ? -10.172 18.287 -2.511 1.00 65.25 86 PHE A CA 1
ATOM 686 C C . PHE A 1 86 ? -10.288 18.073 -0.997 1.00 65.25 86 PHE A C 1
ATOM 688 O O . PHE A 1 86 ? -9.683 17.180 -0.412 1.00 65.25 86 PHE A O 1
ATOM 695 N N . THR A 1 87 ? -11.121 18.879 -0.336 1.00 55.38 87 THR A N 1
ATOM 696 C CA . THR A 1 87 ? -11.447 18.691 1.081 1.00 55.38 87 THR A CA 1
ATOM 697 C C . THR A 1 87 ? -12.554 17.651 1.238 1.00 55.38 87 THR A C 1
ATOM 699 O O . THR A 1 87 ? -13.669 17.819 0.739 1.00 55.38 87 THR A O 1
ATOM 702 N N . HIS A 1 88 ? -12.261 16.562 1.949 1.00 57.41 88 HIS A N 1
ATOM 703 C CA . HIS A 1 88 ? -13.261 15.551 2.281 1.00 57.41 88 HIS A CA 1
ATOM 704 C C . HIS A 1 88 ? -14.097 16.003 3.492 1.00 57.41 88 HIS A C 1
ATOM 706 O O . HIS A 1 88 ? -13.527 16.377 4.518 1.00 57.41 88 HIS A O 1
ATOM 712 N N . PRO A 1 89 ? -15.440 16.008 3.406 1.00 57.25 89 PRO A N 1
ATOM 713 C CA . PRO A 1 89 ? -16.283 16.252 4.569 1.00 57.25 89 PRO A CA 1
ATOM 714 C C . PRO A 1 89 ? -16.211 15.061 5.534 1.00 57.25 89 PRO A C 1
ATOM 716 O O . PRO A 1 89 ? -16.398 13.924 5.116 1.00 57.25 89 PRO A O 1
ATOM 719 N N . ASN A 1 90 ? -15.996 15.336 6.824 1.00 54.81 90 ASN A N 1
ATOM 720 C CA . ASN A 1 90 ? -15.994 14.319 7.880 1.00 54.81 90 ASN A CA 1
ATOM 721 C C . ASN A 1 90 ? -17.379 13.665 8.026 1.00 54.81 90 ASN A C 1
ATOM 723 O O . ASN A 1 90 ? -18.356 14.378 8.294 1.00 54.81 90 ASN A O 1
ATOM 727 N N . PRO A 1 91 ? -17.495 12.332 7.962 1.00 54.88 91 PRO A N 1
ATOM 728 C CA . PRO A 1 91 ? -18.677 11.630 8.415 1.00 54.88 91 PRO A CA 1
ATOM 729 C C . PRO A 1 91 ? -18.506 11.207 9.887 1.00 54.88 91 PRO A C 1
ATOM 731 O O . PRO A 1 91 ? -17.471 10.670 10.270 1.00 54.88 91 PRO A O 1
ATOM 734 N N . PRO A 1 92 ? -19.519 11.389 10.745 1.00 59.97 92 PRO A N 1
ATOM 735 C CA . PRO A 1 92 ? -19.586 10.665 12.002 1.00 59.97 92 PRO A CA 1
ATOM 736 C C . PRO A 1 92 ? -20.322 9.339 11.784 1.00 59.97 92 PRO A C 1
ATOM 738 O O . PRO A 1 92 ? -21.448 9.353 11.278 1.00 59.97 92 PRO A O 1
ATOM 741 N N . LYS A 1 93 ? -19.725 8.216 12.208 1.00 58.47 93 LYS A N 1
ATOM 742 C CA . LYS A 1 93 ? -20.428 6.982 12.613 1.00 58.47 93 LYS A CA 1
ATOM 743 C C . LYS A 1 93 ? -19.474 5.948 13.217 1.00 58.47 93 LYS A C 1
ATOM 745 O O . LYS A 1 93 ? -18.303 5.896 12.863 1.00 58.47 93 LYS A O 1
ATOM 750 N N . ASP A 1 94 ? -20.017 5.128 14.113 1.00 63.31 94 ASP A N 1
ATOM 751 C CA . ASP A 1 94 ? -19.334 3.992 14.730 1.00 63.31 94 ASP A 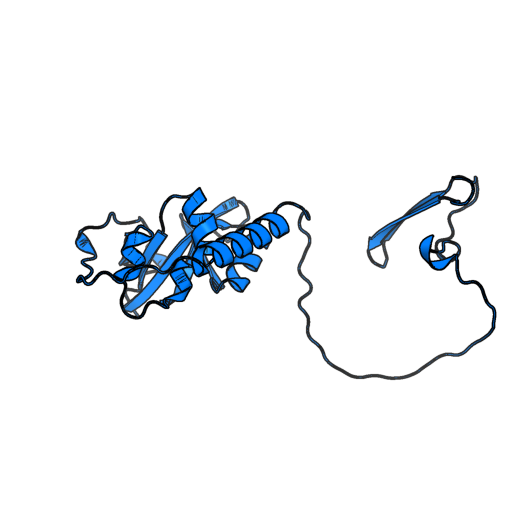CA 1
ATOM 752 C C . ASP A 1 94 ? -19.035 2.899 13.686 1.00 63.31 94 ASP A C 1
ATOM 754 O O . ASP A 1 94 ? -19.935 2.458 12.971 1.00 63.31 94 ASP A O 1
ATOM 758 N N . PHE A 1 95 ? -17.778 2.453 13.610 1.00 67.69 95 PHE A N 1
ATOM 759 C CA . PHE A 1 95 ? -17.322 1.419 12.676 1.00 67.69 95 PHE A CA 1
ATOM 760 C C . PHE A 1 95 ? -17.594 0.006 13.224 1.00 67.69 95 PHE A C 1
ATOM 762 O O . PHE A 1 95 ? -16.916 -0.444 14.156 1.00 67.69 95 PHE A O 1
ATOM 769 N N . ASP A 1 96 ? -18.566 -0.713 12.647 1.00 72.00 96 ASP A N 1
ATOM 770 C CA . ASP A 1 96 ? -18.813 -2.130 12.956 1.00 72.00 96 ASP A CA 1
ATOM 771 C C . ASP A 1 96 ? -18.114 -3.050 11.945 1.00 72.00 96 ASP A C 1
ATOM 773 O O . ASP A 1 96 ? -18.496 -3.172 10.783 1.00 72.00 96 ASP A O 1
ATOM 777 N N . TRP A 1 97 ? -17.094 -3.760 12.420 1.00 70.38 97 TRP A N 1
ATOM 778 C CA . TRP A 1 97 ? -16.271 -4.672 11.627 1.00 70.38 97 TRP A CA 1
ATOM 779 C C . TRP A 1 97 ? -17.063 -5.865 11.061 1.00 70.38 97 TRP A C 1
ATOM 781 O O . TRP A 1 97 ? -16.588 -6.526 10.139 1.00 70.38 97 TRP A O 1
ATOM 791 N N . LYS A 1 98 ? -18.245 -6.182 11.611 1.00 68.56 98 LYS A N 1
ATOM 792 C CA . LYS A 1 98 ? -19.028 -7.381 11.250 1.00 68.56 98 LYS A CA 1
ATOM 793 C C . LYS A 1 98 ? -19.798 -7.263 9.941 1.00 68.56 98 LYS A C 1
ATOM 795 O O . LYS A 1 98 ? -20.231 -8.286 9.413 1.00 68.56 98 LYS A O 1
ATOM 800 N N . GLU A 1 99 ? -19.993 -6.049 9.440 1.00 78.81 99 GLU A N 1
ATOM 801 C CA . GLU A 1 99 ? -20.758 -5.811 8.212 1.00 78.81 99 GLU A CA 1
ATOM 802 C C . GLU A 1 99 ? -19.906 -5.978 6.944 1.00 78.81 99 GLU A C 1
ATOM 804 O O . GLU A 1 99 ? -20.444 -6.091 5.841 1.00 78.81 99 GLU A O 1
ATOM 809 N N . TYR A 1 100 ? -18.581 -6.061 7.095 1.00 84.94 100 TYR A N 1
ATOM 810 C CA . TYR A 1 100 ? -17.646 -6.119 5.978 1.00 84.94 100 TYR A CA 1
ATOM 811 C C . TYR A 1 100 ? -17.282 -7.556 5.580 1.00 84.94 100 TYR A C 1
ATOM 813 O O . TYR A 1 100 ? -17.132 -8.431 6.439 1.00 84.94 100 TYR A O 1
ATOM 821 N N . PRO A 1 101 ? -17.075 -7.826 4.275 1.00 88.62 101 PRO A N 1
ATOM 822 C CA . PRO A 1 101 ? -16.596 -9.123 3.814 1.00 88.62 101 PRO A CA 1
ATOM 823 C C . PRO A 1 101 ? -15.226 -9.456 4.410 1.00 88.62 101 PRO A C 1
ATOM 825 O O . PRO A 1 101 ? -14.291 -8.660 4.309 1.00 88.62 101 PRO A O 1
ATOM 828 N N . THR A 1 102 ? -15.081 -10.654 4.971 1.00 90.50 102 THR A N 1
ATOM 829 C CA . THR A 1 102 ? -13.796 -11.139 5.479 1.00 90.50 102 THR A CA 1
ATOM 830 C C . THR A 1 102 ? -12.855 -11.546 4.349 1.00 90.50 102 THR A C 1
ATOM 832 O O . THR A 1 102 ? -13.254 -12.155 3.352 1.00 90.50 102 THR A O 1
ATOM 835 N N . LEU A 1 103 ? -11.576 -11.222 4.517 1.00 89.94 103 LEU A N 1
ATOM 836 C CA . LEU A 1 103 ? -10.500 -11.622 3.620 1.00 89.94 103 LEU A CA 1
ATOM 837 C C . LEU A 1 103 ? -9.788 -12.858 4.191 1.00 89.94 103 LEU A C 1
ATOM 839 O O . LEU A 1 103 ? -9.406 -12.860 5.362 1.00 89.94 103 LEU A O 1
ATOM 843 N N . PRO A 1 104 ? -9.583 -13.921 3.390 1.00 85.38 104 PRO A N 1
ATOM 844 C CA . PRO A 1 104 ? -8.929 -15.136 3.860 1.00 85.38 104 PRO A CA 1
ATOM 845 C C . PRO A 1 104 ? -7.415 -14.918 3.982 1.00 85.38 104 PRO A C 1
ATOM 847 O O . PRO A 1 104 ? -6.656 -15.159 3.039 1.00 85.38 104 PRO A O 1
ATOM 850 N N . MET A 1 105 ? -6.975 -14.461 5.154 1.00 91.75 105 MET A N 1
ATOM 851 C CA . MET A 1 105 ? -5.558 -14.278 5.460 1.00 91.75 105 MET A CA 1
ATOM 852 C C . MET A 1 105 ? -4.907 -15.580 5.941 1.00 91.75 105 MET A C 1
ATOM 854 O O . MET A 1 105 ? -5.545 -16.376 6.635 1.00 91.75 105 MET A O 1
ATOM 858 N N . PRO A 1 106 ? -3.626 -15.826 5.601 1.00 89.88 106 PRO A N 1
ATOM 859 C CA . PRO A 1 106 ? -2.882 -16.938 6.174 1.00 89.88 106 PRO A CA 1
ATOM 860 C C . PRO A 1 106 ? -2.881 -16.888 7.714 1.00 89.88 106 PRO A C 1
ATOM 862 O O . PRO A 1 106 ? -2.486 -15.862 8.272 1.00 89.88 106 PRO A O 1
ATOM 865 N N . PRO A 1 107 ? -3.234 -17.989 8.413 1.00 87.81 107 PRO A N 1
ATOM 866 C CA . PRO A 1 107 ? -3.304 -18.011 9.879 1.00 87.81 107 PRO A CA 1
ATOM 867 C C . PRO A 1 107 ? -1.990 -17.641 10.576 1.00 87.81 107 PRO A C 1
ATOM 869 O O . PRO A 1 107 ? -1.998 -17.158 11.698 1.00 87.81 107 PRO A O 1
ATOM 872 N N . SER A 1 108 ? -0.854 -17.837 9.900 1.00 90.25 108 SER A N 1
ATOM 873 C CA . SER A 1 108 ? 0.479 -17.490 10.401 1.00 90.25 108 SER A CA 1
ATOM 874 C C . SER A 1 108 ? 0.685 -16.002 10.680 1.00 90.25 108 SER A C 1
ATOM 876 O O . SER A 1 108 ? 1.662 -15.658 11.334 1.00 90.25 108 SER A O 1
ATOM 878 N N . TYR A 1 109 ? -0.159 -15.129 10.126 1.00 91.44 109 TYR A N 1
ATOM 879 C CA . TYR A 1 109 ? -0.062 -13.689 10.349 1.00 91.44 109 TYR A CA 1
ATOM 880 C C . TYR A 1 109 ? -0.877 -13.201 11.554 1.00 91.44 109 TYR A C 1
ATOM 882 O O . TYR A 1 109 ? -0.778 -12.023 11.863 1.00 91.44 109 TYR A O 1
ATOM 890 N N . SER A 1 110 ? -1.690 -14.050 12.200 1.00 92.69 110 SER A N 1
ATOM 891 C CA . SER A 1 110 ? -2.576 -13.651 13.314 1.00 92.69 110 SER A CA 1
ATOM 892 C C . SER A 1 110 ? -3.495 -12.451 13.003 1.00 92.69 110 SER A C 1
ATOM 894 O O . SER A 1 110 ? -3.939 -11.749 13.907 1.00 92.69 110 SER A O 1
ATOM 896 N N . LEU A 1 111 ? -3.794 -12.203 11.720 1.00 91.75 111 LEU A N 1
ATOM 897 C CA . LEU A 1 111 ? -4.622 -11.085 11.259 1.00 91.75 111 LEU A CA 1
ATOM 898 C C . LEU A 1 111 ? -6.101 -11.491 11.213 1.00 91.75 111 LEU A C 1
ATOM 900 O O . LEU A 1 111 ? -6.606 -11.882 10.158 1.00 91.75 111 LEU A O 1
ATOM 904 N N . ASP A 1 112 ? -6.774 -11.405 12.359 1.00 89.56 112 ASP A N 1
ATOM 905 C CA . ASP A 1 112 ? -8.195 -11.723 12.526 1.00 89.56 112 ASP A CA 1
ATOM 906 C C . ASP A 1 112 ? -8.866 -10.754 13.533 1.00 89.56 112 ASP A C 1
ATOM 908 O O . ASP A 1 112 ? -8.465 -10.700 14.700 1.00 89.56 112 ASP A O 1
ATOM 912 N N . PRO A 1 113 ? -9.894 -9.976 13.130 1.00 90.50 113 PRO A N 1
ATOM 913 C CA . PRO A 1 113 ? -10.501 -9.930 11.798 1.00 90.50 113 PRO A CA 1
ATOM 914 C C . PRO A 1 113 ? -9.599 -9.289 10.737 1.00 90.50 113 PRO A C 1
ATOM 916 O O . PRO A 1 113 ? -8.866 -8.339 11.011 1.00 90.50 113 PRO A O 1
ATOM 919 N N . SER A 1 114 ? -9.723 -9.780 9.502 1.00 93.44 114 SER A N 1
ATOM 920 C CA . SER A 1 114 ? -9.254 -9.116 8.283 1.00 93.44 114 SER A CA 1
ATOM 921 C C . SER A 1 114 ? -10.437 -8.920 7.344 1.00 93.44 114 SER A C 1
ATOM 923 O O . SER A 1 114 ? -11.102 -9.889 6.968 1.00 93.44 114 SER A O 1
ATOM 925 N N . ILE A 1 115 ? -10.732 -7.669 7.003 1.00 94.31 115 ILE A N 1
ATOM 926 C CA . ILE A 1 115 ? -11.924 -7.279 6.250 1.00 94.31 115 ILE A CA 1
ATOM 927 C C . ILE A 1 115 ? -11.571 -6.431 5.033 1.00 94.31 115 ILE A C 1
ATOM 929 O O . ILE A 1 115 ? -10.571 -5.711 5.012 1.00 94.31 115 ILE A O 1
ATOM 933 N N . LYS A 1 116 ? -12.414 -6.529 4.009 1.00 94.94 116 LYS A N 1
ATOM 934 C CA . LYS A 1 116 ? -12.345 -5.731 2.789 1.00 94.94 116 LYS A CA 1
ATOM 935 C C . LYS A 1 116 ? -13.105 -4.419 2.989 1.00 94.94 116 LYS A C 1
ATOM 937 O O . LYS A 1 116 ? -14.300 -4.473 3.271 1.00 94.94 116 LYS A O 1
ATOM 942 N N . ILE A 1 117 ? -12.443 -3.285 2.777 1.00 94.19 117 ILE A N 1
ATOM 943 C CA . ILE A 1 117 ? -13.033 -1.942 2.917 1.00 94.19 117 ILE A CA 1
ATOM 944 C C . ILE A 1 117 ? -12.806 -1.076 1.665 1.00 94.19 117 ILE A C 1
ATOM 946 O O . ILE A 1 117 ? -11.926 -1.374 0.844 1.00 94.19 117 ILE A O 1
ATOM 950 N N . GLY A 1 118 ? -13.610 -0.025 1.517 1.00 92.94 118 GLY A N 1
ATOM 951 C CA . GLY A 1 118 ? -13.491 1.025 0.503 1.00 92.94 118 GLY A CA 1
ATOM 952 C C . GLY A 1 118 ? -12.708 2.253 0.984 1.00 92.94 118 GLY A C 1
ATOM 953 O O . GLY A 1 118 ? -12.199 2.292 2.104 1.00 92.94 118 GLY A O 1
ATOM 954 N N . LEU A 1 119 ? -12.615 3.277 0.129 1.00 90.75 119 LEU A N 1
ATOM 955 C CA . LEU A 1 119 ? -12.006 4.568 0.496 1.00 90.75 119 LEU A CA 1
ATOM 956 C C . LEU A 1 119 ? -12.906 5.360 1.451 1.00 90.75 119 LEU A C 1
ATOM 958 O O . LEU A 1 119 ? -12.416 6.041 2.347 1.00 90.75 119 LEU A O 1
ATOM 962 N N . GLU A 1 120 ? -14.217 5.236 1.273 1.00 88.06 120 GLU A N 1
ATOM 963 C CA . GLU A 1 120 ? -15.270 5.836 2.094 1.00 88.06 120 GLU A CA 1
ATOM 964 C C . GLU A 1 120 ? -15.263 5.350 3.552 1.00 88.06 120 GLU A C 1
ATOM 966 O O . GLU A 1 120 ? -15.758 6.036 4.447 1.00 88.06 120 GLU A O 1
ATOM 971 N N . ASP A 1 121 ? -14.673 4.182 3.798 1.00 89.44 121 ASP A N 1
ATOM 972 C CA . ASP A 1 121 ? -14.601 3.576 5.124 1.00 89.44 121 ASP A CA 1
ATOM 973 C C . ASP A 1 121 ? -13.384 4.061 5.917 1.00 89.44 121 ASP A C 1
ATOM 975 O O . ASP A 1 121 ? -13.360 3.923 7.139 1.00 89.44 121 ASP A O 1
ATOM 979 N N . LEU A 1 122 ? -12.389 4.672 5.255 1.00 89.62 122 LEU A N 1
ATOM 980 C CA . LEU A 1 122 ? -11.185 5.197 5.910 1.00 89.62 122 LEU A CA 1
ATOM 981 C C . LEU A 1 122 ? -11.531 6.254 6.963 1.00 89.62 122 LEU A C 1
ATOM 983 O O . LEU A 1 122 ? -10.923 6.287 8.025 1.00 89.62 122 LEU A O 1
ATOM 987 N N . ASP A 1 123 ? -12.553 7.067 6.702 1.00 84.75 123 ASP A N 1
ATOM 988 C CA . ASP A 1 123 ? -13.102 8.040 7.650 1.00 84.75 123 ASP A CA 1
ATOM 989 C C . ASP A 1 123 ? -13.575 7.446 8.984 1.00 84.75 123 ASP A C 1
ATOM 991 O O . ASP A 1 123 ? -13.644 8.141 9.996 1.00 84.75 123 ASP A O 1
ATOM 995 N N . GLN A 1 124 ? -13.962 6.174 8.976 1.00 82.94 124 GLN A N 1
ATOM 996 C CA . GLN A 1 124 ? -14.576 5.510 10.120 1.00 82.94 124 GLN A CA 1
ATOM 997 C C . GLN A 1 124 ? -13.530 4.796 10.992 1.00 82.94 124 GLN A C 1
ATOM 999 O O . GLN A 1 124 ? -13.845 4.321 12.085 1.00 82.94 124 GLN A O 1
ATOM 1004 N N . ILE A 1 125 ? -12.278 4.707 10.532 1.00 85.06 125 ILE A N 1
ATOM 1005 C CA . ILE A 1 125 ? -11.187 4.078 11.274 1.00 85.06 125 ILE A CA 1
ATOM 1006 C C . ILE A 1 125 ? -10.665 5.097 12.294 1.00 85.06 125 ILE A C 1
ATOM 1008 O O . ILE A 1 125 ? -10.123 6.131 11.904 1.00 85.06 125 ILE A O 1
ATOM 1012 N N . PRO A 1 126 ? -10.801 4.840 13.606 1.00 82.19 126 PRO A N 1
ATOM 1013 C CA . PRO A 1 126 ? -10.334 5.787 14.605 1.00 82.19 126 PRO A CA 1
ATOM 1014 C C . PRO A 1 126 ? -8.804 5.807 14.627 1.00 82.19 126 PRO A C 1
ATOM 1016 O O . PRO A 1 126 ? -8.168 4.785 14.363 1.00 82.19 126 PRO A O 1
ATOM 1019 N N . ASP A 1 127 ? -8.254 6.971 14.969 1.00 82.88 127 ASP A N 1
ATOM 1020 C CA . ASP A 1 127 ? -6.815 7.263 15.036 1.00 82.88 127 ASP A CA 1
ATOM 1021 C C . ASP A 1 127 ? -6.066 7.169 13.690 1.00 82.88 127 ASP A C 1
ATOM 1023 O O . ASP A 1 127 ? -4.841 7.276 13.649 1.00 82.88 127 ASP A O 1
ATOM 1027 N N . LEU A 1 128 ? -6.794 7.037 12.575 1.00 86.31 128 LEU A N 1
ATOM 1028 C CA . LEU A 1 128 ? -6.215 7.044 11.239 1.00 86.31 128 LEU A CA 1
ATOM 1029 C C . LEU A 1 128 ? -5.761 8.460 10.842 1.00 86.31 128 LEU A C 1
ATOM 1031 O O . LEU A 1 128 ? -6.507 9.424 10.986 1.00 86.31 128 LEU A O 1
ATOM 1035 N N . ASP A 1 129 ? -4.544 8.578 10.307 1.00 86.75 129 ASP A N 1
ATOM 1036 C CA . ASP A 1 129 ? -4.001 9.847 9.803 1.00 86.75 129 ASP A CA 1
ATOM 1037 C C . ASP A 1 129 ? -4.830 10.371 8.617 1.00 86.75 129 ASP A C 1
ATOM 1039 O O . ASP A 1 129 ? -4.968 9.679 7.607 1.00 86.75 129 ASP A O 1
ATOM 1043 N N . ASP A 1 130 ? -5.322 11.611 8.700 1.00 82.06 130 ASP A N 1
ATOM 1044 C CA . ASP A 1 130 ? -6.095 12.282 7.642 1.00 82.06 130 ASP A CA 1
ATOM 1045 C C . ASP A 1 130 ? -5.388 12.261 6.274 1.00 82.06 130 ASP A C 1
ATOM 1047 O O . ASP A 1 130 ? -6.037 12.193 5.224 1.00 82.06 130 ASP A O 1
ATOM 1051 N N . ASN A 1 131 ? -4.050 12.271 6.263 1.00 87.88 131 ASN A N 1
ATOM 1052 C CA . ASN A 1 131 ? -3.259 12.259 5.034 1.00 87.88 131 ASN A CA 1
ATOM 1053 C C . ASN A 1 131 ? -3.377 10.940 4.262 1.00 87.88 131 ASN A C 1
ATOM 1055 O O . ASN A 1 131 ? -3.099 10.915 3.059 1.00 87.88 131 ASN A O 1
ATOM 1059 N N . ILE A 1 132 ? -3.798 9.847 4.905 1.00 91.38 132 ILE A N 1
ATOM 1060 C CA . ILE A 1 132 ? -3.830 8.526 4.273 1.00 91.38 132 ILE A CA 1
ATOM 1061 C C . ILE A 1 132 ? -4.773 8.466 3.072 1.00 91.38 132 ILE A C 1
ATOM 1063 O O . ILE A 1 132 ? -4.468 7.795 2.091 1.00 91.38 132 ILE A O 1
ATOM 1067 N N . LYS A 1 133 ? -5.886 9.207 3.102 1.00 88.81 133 LYS A N 1
ATOM 1068 C CA . LYS A 1 133 ? -6.851 9.255 1.990 1.00 88.81 133 LYS A CA 1
ATOM 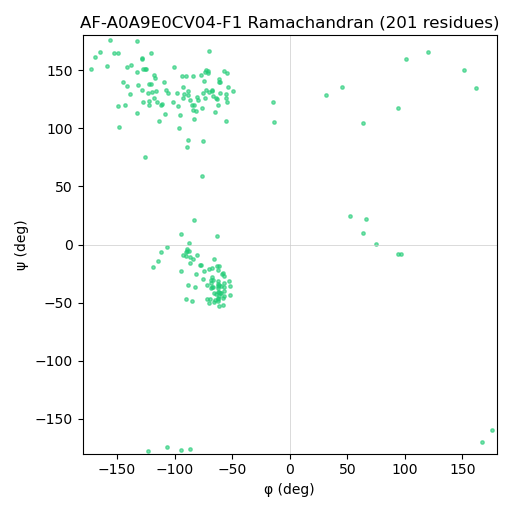1069 C C . LYS A 1 133 ? -6.276 9.931 0.761 1.00 88.81 133 LYS A C 1
ATOM 1071 O O . LYS A 1 133 ? -6.673 9.632 -0.357 1.00 88.81 133 LYS A O 1
ATOM 1076 N N . THR A 1 134 ? -5.336 10.839 0.989 1.00 92.69 134 THR A N 1
ATOM 1077 C CA . THR A 1 134 ? -4.606 11.516 -0.075 1.00 92.69 134 THR A CA 1
ATOM 1078 C C . THR A 1 134 ? -3.347 10.763 -0.485 1.00 92.69 134 THR A C 1
ATOM 1080 O O . THR A 1 134 ? -2.688 11.183 -1.422 1.00 92.69 134 THR A O 1
ATOM 1083 N N . ASN A 1 135 ? -2.990 9.657 0.176 1.00 95.25 135 ASN A N 1
ATOM 1084 C CA . ASN A 1 135 ? -1.757 8.944 -0.125 1.00 95.25 135 ASN A CA 1
ATOM 1085 C C . ASN A 1 135 ? -1.771 8.415 -1.566 1.00 95.25 135 ASN A C 1
ATOM 1087 O O . ASN A 1 135 ? -2.610 7.595 -1.947 1.00 95.25 135 ASN A O 1
ATOM 1091 N N . GLY A 1 136 ? -0.800 8.862 -2.355 1.00 95.50 136 GLY A N 1
ATOM 1092 C CA . GLY A 1 136 ? -0.735 8.569 -3.784 1.00 95.50 136 GLY A CA 1
ATOM 1093 C C . GLY A 1 136 ? -0.637 7.085 -4.116 1.00 95.50 136 GLY A C 1
ATOM 1094 O O . GLY A 1 136 ? -1.301 6.593 -5.028 1.00 95.50 136 GLY A O 1
ATOM 1095 N N . PHE A 1 137 ? 0.170 6.349 -3.347 1.00 96.50 137 PHE A N 1
ATOM 1096 C CA . PHE A 1 137 ? 0.349 4.912 -3.535 1.00 96.50 137 PHE A CA 1
ATOM 1097 C C . PHE A 1 137 ? -0.923 4.136 -3.189 1.00 96.50 137 PHE A C 1
ATOM 1099 O O . PHE A 1 137 ? -1.268 3.177 -3.884 1.00 96.50 137 PHE A O 1
ATOM 1106 N N . LEU A 1 138 ? -1.647 4.567 -2.155 1.00 96.94 138 LEU A N 1
ATOM 1107 C CA . LEU A 1 138 ? -2.956 4.020 -1.810 1.00 96.94 138 LEU A CA 1
ATOM 1108 C C . LEU A 1 138 ? -3.957 4.229 -2.940 1.00 96.94 138 LEU A C 1
ATOM 1110 O O . LEU A 1 138 ? -4.554 3.255 -3.397 1.00 96.94 138 LEU A O 1
ATOM 1114 N N . LEU A 1 139 ? -4.111 5.463 -3.417 1.00 95.69 139 LEU A N 1
ATOM 1115 C CA . LEU A 1 139 ? -5.074 5.806 -4.464 1.00 95.69 139 LEU A CA 1
ATOM 1116 C C . LEU A 1 139 ? -4.791 5.062 -5.771 1.00 95.69 139 LEU A C 1
ATOM 1118 O O . LEU A 1 139 ? -5.707 4.482 -6.358 1.00 95.69 139 LEU A O 1
ATOM 1122 N N . LEU A 1 140 ? -3.520 5.008 -6.181 1.00 95.25 140 LEU A N 1
ATOM 1123 C CA . LEU A 1 140 ? -3.092 4.304 -7.389 1.00 95.25 140 LEU A CA 1
ATOM 1124 C C . LEU A 1 140 ? -3.482 2.823 -7.342 1.00 95.25 140 LEU A C 1
ATOM 1126 O O . LEU A 1 140 ? -4.125 2.292 -8.248 1.00 95.25 140 LEU A O 1
ATOM 1130 N N . ASN A 1 141 ? -3.119 2.138 -6.259 1.00 95.69 141 ASN A N 1
ATOM 1131 C CA . ASN A 1 141 ? -3.380 0.709 -6.141 1.00 95.69 141 ASN A CA 1
ATOM 1132 C C . ASN A 1 141 ? -4.858 0.414 -5.835 1.00 95.69 141 ASN A C 1
ATOM 1134 O O . ASN A 1 141 ? -5.379 -0.603 -6.293 1.00 95.69 141 ASN A O 1
ATOM 1138 N N . TYR A 1 142 ? -5.578 1.307 -5.153 1.00 94.88 142 TYR A N 1
ATOM 1139 C CA . TYR A 1 142 ? -7.031 1.196 -5.033 1.00 94.88 142 TYR A CA 1
ATOM 1140 C C . TYR A 1 142 ? -7.709 1.260 -6.405 1.00 94.88 142 TYR A C 1
ATOM 1142 O O . TYR A 1 142 ? -8.591 0.449 -6.676 1.00 94.88 142 TYR A O 1
ATOM 1150 N N . GLY A 1 143 ? -7.259 2.137 -7.308 1.00 90.94 143 GLY A N 1
ATOM 1151 C CA . GLY A 1 143 ? -7.739 2.177 -8.694 1.00 90.94 143 GLY A CA 1
ATOM 1152 C C . GLY A 1 143 ? -7.555 0.848 -9.441 1.00 90.94 143 GLY A C 1
ATOM 1153 O O . GLY A 1 143 ? -8.412 0.460 -10.233 1.00 90.94 143 GLY A O 1
ATOM 1154 N N . ASN A 1 144 ? -6.486 0.108 -9.132 1.00 90.06 144 ASN A N 1
ATOM 1155 C CA . ASN A 1 144 ? -6.160 -1.166 -9.779 1.00 90.06 144 ASN A CA 1
ATOM 1156 C C . ASN A 1 144 ? -6.926 -2.373 -9.208 1.00 90.06 144 ASN A C 1
ATOM 1158 O O . ASN A 1 144 ? -7.285 -3.286 -9.953 1.00 90.06 144 ASN A O 1
ATOM 1162 N N . PHE A 1 145 ? -7.164 -2.410 -7.894 1.00 93.44 145 PHE A N 1
ATOM 1163 C CA . PHE A 1 145 ? -7.718 -3.585 -7.200 1.00 93.44 145 PHE A CA 1
ATOM 1164 C C . PHE A 1 145 ? -9.117 -3.368 -6.602 1.00 93.44 145 PHE A C 1
ATOM 1166 O O . PHE A 1 145 ? -9.777 -4.337 -6.209 1.00 93.44 145 PHE A O 1
ATOM 1173 N N . GLY A 1 146 ? -9.566 -2.118 -6.499 1.00 93.06 146 GLY A N 1
ATOM 1174 C CA . GLY A 1 146 ? -10.902 -1.725 -6.053 1.00 93.06 146 GLY A CA 1
ATOM 1175 C C . GLY A 1 146 ? -11.219 -2.028 -4.590 1.00 93.06 146 GLY A C 1
ATOM 1176 O O . GLY A 1 146 ? -12.390 -2.218 -4.266 1.00 93.06 146 GLY A O 1
ATOM 1177 N N . HIS A 1 147 ? -10.207 -2.185 -3.730 1.00 95.25 147 HIS A N 1
ATOM 1178 C CA . HIS A 1 147 ? -10.394 -2.371 -2.290 1.00 95.25 147 HIS A CA 1
ATOM 1179 C C . HIS A 1 147 ? -9.119 -2.151 -1.485 1.00 95.25 147 HIS A C 1
ATOM 1181 O O . HIS A 1 147 ? -8.017 -2.190 -2.031 1.00 95.25 147 HIS A O 1
ATOM 1187 N N . LEU A 1 148 ? -9.290 -2.016 -0.173 1.00 97.00 148 LEU A N 1
ATOM 1188 C CA . LEU A 1 148 ? -8.237 -2.101 0.831 1.00 97.00 148 LEU A CA 1
ATOM 1189 C C . LEU A 1 148 ? -8.550 -3.238 1.808 1.00 97.00 148 LEU A C 1
ATOM 1191 O O . LEU A 1 148 ? -9.674 -3.746 1.876 1.00 97.00 148 LEU A O 1
ATOM 1195 N N . MET A 1 149 ? -7.542 -3.633 2.572 1.00 96.75 149 MET A N 1
ATOM 1196 C CA . MET A 1 149 ? -7.676 -4.533 3.708 1.00 96.75 149 MET A CA 1
ATOM 1197 C C . MET A 1 149 ? -7.554 -3.724 4.995 1.00 96.75 149 MET A C 1
ATOM 1199 O O . MET A 1 149 ? -6.578 -3.001 5.163 1.00 96.75 149 MET A O 1
ATOM 1203 N N . LEU A 1 150 ? -8.479 -3.901 5.930 1.00 95.75 150 LEU A N 1
ATOM 1204 C CA . LEU A 1 150 ? -8.277 -3.508 7.320 1.00 95.75 150 LEU A CA 1
ATOM 1205 C C . LEU A 1 150 ? -8.187 -4.774 8.160 1.00 95.75 150 LEU A C 1
ATOM 1207 O O . LEU A 1 150 ? -9.103 -5.595 8.163 1.00 95.75 150 LEU A O 1
ATOM 1211 N N . ALA A 1 151 ? -7.069 -4.943 8.850 1.00 95.12 151 ALA A N 1
ATOM 1212 C CA . ALA A 1 151 ? -6.813 -6.111 9.670 1.00 95.12 151 ALA A CA 1
ATOM 1213 C C . ALA A 1 151 ? -6.445 -5.716 11.096 1.00 95.12 151 ALA A C 1
ATOM 1215 O O . ALA A 1 151 ? -5.874 -4.650 11.334 1.00 95.12 151 ALA A O 1
ATOM 1216 N N . LYS A 1 152 ? -6.755 -6.595 12.044 1.00 93.69 152 LYS A N 1
ATOM 1217 C CA . LYS A 1 152 ? -6.328 -6.478 13.434 1.00 93.69 152 LYS A CA 1
ATOM 1218 C C . LYS A 1 152 ? -5.488 -7.690 13.804 1.00 93.69 152 LYS A C 1
ATOM 1220 O O . LYS A 1 152 ? -5.891 -8.821 13.556 1.00 93.69 152 LYS A O 1
ATOM 1225 N N . ASP A 1 153 ? -4.335 -7.441 14.401 1.00 94.12 153 ASP A N 1
ATOM 1226 C CA . ASP A 1 153 ? -3.510 -8.490 14.978 1.00 94.12 153 ASP A CA 1
ATOM 1227 C C . ASP A 1 153 ? -4.143 -8.994 16.278 1.00 94.12 153 ASP A C 1
ATOM 1229 O O . ASP A 1 153 ? -4.491 -8.213 17.171 1.00 94.12 153 ASP A O 1
ATOM 1233 N N . GLN A 1 154 ? -4.351 -10.304 16.354 1.00 91.69 154 GLN A N 1
ATOM 1234 C CA . GLN A 1 154 ? -5.075 -10.947 17.446 1.00 91.69 154 GLN A CA 1
ATOM 1235 C C . GLN A 1 154 ? -4.306 -10.878 18.774 1.00 91.69 154 GLN A C 1
ATOM 1237 O O . GLN A 1 154 ? -4.928 -10.818 19.838 1.00 91.69 154 GLN A O 1
ATOM 1242 N N . ASP A 1 155 ? -2.973 -10.860 18.712 1.00 91.00 155 ASP A N 1
ATOM 1243 C CA . ASP A 1 155 ? -2.092 -10.940 19.876 1.00 91.00 155 ASP A CA 1
ATOM 1244 C C . ASP A 1 155 ? -1.868 -9.560 20.520 1.00 91.00 155 ASP A C 1
ATOM 1246 O O . ASP A 1 155 ? -2.008 -9.389 21.733 1.00 91.00 155 ASP A O 1
ATOM 1250 N N . SER A 1 156 ? -1.545 -8.554 19.710 1.00 92.62 156 SER A N 1
ATOM 1251 C CA . SER A 1 156 ? -1.233 -7.185 20.141 1.00 92.62 156 SER A CA 1
ATOM 1252 C C . SER A 1 156 ? -2.435 -6.240 20.106 1.00 92.62 156 SER A C 1
ATOM 1254 O O . SER A 1 156 ? -2.442 -5.214 20.786 1.00 92.62 156 SER A O 1
ATOM 1256 N N . GLY A 1 157 ? -3.452 -6.555 19.303 1.00 90.38 157 GLY A N 1
ATOM 1257 C CA . GLY A 1 157 ? -4.574 -5.666 19.021 1.00 90.38 157 GLY A CA 1
ATOM 1258 C C . GLY A 1 157 ? -4.255 -4.518 18.059 1.00 90.38 157 GLY A C 1
ATOM 1259 O O . GLY A 1 157 ? -5.165 -3.731 17.775 1.00 90.38 157 GLY A O 1
ATOM 1260 N N . GLN A 1 158 ? -3.017 -4.432 17.556 1.00 92.81 158 GLN A N 1
ATOM 1261 C CA . GLN A 1 158 ? -2.582 -3.440 16.573 1.00 92.81 158 GLN A CA 1
ATOM 1262 C C . GLN A 1 158 ? -3.378 -3.588 15.276 1.00 92.81 158 GLN A C 1
ATOM 1264 O O . GLN A 1 158 ? -3.656 -4.703 14.825 1.00 92.81 158 GLN A O 1
ATOM 1269 N N . ARG A 1 159 ? -3.745 -2.462 14.662 1.00 93.00 159 ARG A N 1
ATOM 1270 C CA . ARG A 1 159 ? -4.448 -2.452 13.380 1.00 93.00 159 ARG A CA 1
ATOM 1271 C C . ARG A 1 159 ? -3.491 -2.161 12.242 1.00 93.00 159 ARG A C 1
ATOM 1273 O O . ARG A 1 159 ? -2.448 -1.528 12.411 1.00 93.00 159 ARG A O 1
ATOM 1280 N N . TYR A 1 160 ? -3.867 -2.668 11.080 1.00 95.50 160 TYR A N 1
ATOM 1281 C CA . TYR A 1 160 ? -3.088 -2.585 9.865 1.00 95.50 160 TYR A CA 1
ATOM 1282 C C . TYR A 1 160 ? -3.996 -2.278 8.686 1.00 95.50 160 TYR A C 1
ATOM 1284 O O . TYR A 1 160 ? -4.980 -2.982 8.450 1.00 95.50 160 TYR A O 1
ATOM 1292 N N . LEU A 1 161 ? -3.616 -1.265 7.919 1.00 96.56 161 LEU A N 1
ATOM 1293 C CA . LEU A 1 161 ? -4.164 -0.993 6.604 1.00 96.56 161 LEU A CA 1
ATOM 1294 C C . LEU A 1 161 ? -3.299 -1.691 5.550 1.00 96.56 161 LEU A C 1
ATOM 1296 O O . LEU A 1 161 ? -2.073 -1.573 5.551 1.00 96.56 161 LEU A O 1
ATOM 1300 N N . GLY A 1 162 ? -3.941 -2.435 4.659 1.00 97.19 162 GLY A N 1
ATOM 1301 C CA . GLY A 1 162 ? -3.311 -3.185 3.588 1.00 97.19 162 GLY A CA 1
ATOM 1302 C C . GLY A 1 162 ? -3.758 -2.702 2.219 1.00 97.19 162 GLY A C 1
ATOM 1303 O O . GLY A 1 162 ? -4.949 -2.704 1.913 1.00 97.19 162 GLY A O 1
ATOM 1304 N N . ILE A 1 163 ? -2.800 -2.363 1.366 1.00 97.75 163 ILE A N 1
ATOM 1305 C CA . ILE A 1 163 ? -3.044 -2.060 -0.043 1.00 97.75 163 ILE A CA 1
ATOM 1306 C C . ILE A 1 163 ? -2.758 -3.318 -0.865 1.00 97.75 163 ILE A C 1
ATOM 1308 O O . ILE A 1 163 ? -1.617 -3.788 -0.843 1.00 97.75 163 ILE A O 1
ATOM 1312 N N . PRO A 1 164 ? -3.739 -3.874 -1.593 1.00 96.56 164 PRO A N 1
ATOM 1313 C CA . PRO A 1 164 ? -3.501 -5.019 -2.463 1.00 96.56 164 PRO A CA 1
ATOM 1314 C C . PRO A 1 164 ? -2.487 -4.675 -3.558 1.00 96.56 164 PRO A C 1
ATOM 1316 O O . PRO A 1 164 ? -2.474 -3.570 -4.098 1.00 96.56 164 PRO A O 1
ATOM 1319 N N . GLY A 1 165 ? -1.630 -5.633 -3.897 1.00 95.25 165 GLY A N 1
ATOM 1320 C CA . GLY A 1 165 ? -0.580 -5.409 -4.877 1.00 95.25 165 GLY A CA 1
ATOM 1321 C C . GLY A 1 165 ? 0.135 -6.676 -5.319 1.00 95.25 165 GLY A C 1
ATOM 1322 O O . GLY A 1 165 ? 0.096 -7.713 -4.654 1.00 95.25 165 GLY A O 1
ATOM 1323 N N . ILE A 1 166 ? 0.811 -6.575 -6.461 1.00 92.81 166 ILE A N 1
ATOM 1324 C CA . ILE A 1 166 ? 1.772 -7.576 -6.918 1.00 92.81 166 ILE A CA 1
ATOM 1325 C C . ILE A 1 166 ? 3.153 -7.151 -6.435 1.00 92.81 166 ILE A C 1
ATOM 1327 O O . ILE A 1 166 ? 3.570 -6.027 -6.685 1.00 92.81 166 ILE A O 1
ATOM 1331 N N . PHE A 1 167 ? 3.852 -8.039 -5.737 1.00 91.25 167 PHE A N 1
ATOM 1332 C CA . PHE A 1 167 ? 5.200 -7.772 -5.268 1.00 91.25 167 PHE A CA 1
ATOM 1333 C C . PHE A 1 167 ? 6.166 -7.682 -6.439 1.00 91.25 167 PHE A C 1
ATOM 1335 O O . PHE A 1 167 ? 6.245 -8.595 -7.262 1.00 91.25 167 PHE A O 1
ATOM 1342 N N . ASP A 1 168 ? 6.971 -6.637 -6.430 1.00 91.06 168 ASP A N 1
ATOM 1343 C CA . ASP A 1 168 ? 8.227 -6.516 -7.144 1.00 91.06 168 ASP A CA 1
ATOM 1344 C C . ASP A 1 168 ? 9.143 -5.590 -6.315 1.00 91.06 168 ASP A C 1
ATOM 1346 O O . ASP A 1 168 ? 8.689 -4.942 -5.365 1.00 91.06 168 ASP A O 1
ATOM 1350 N N . ASN A 1 169 ? 10.445 -5.579 -6.609 1.00 89.69 169 ASN A N 1
ATOM 1351 C CA . ASN A 1 169 ? 11.405 -4.820 -5.802 1.00 89.69 169 ASN A CA 1
ATOM 1352 C C . ASN A 1 169 ? 11.201 -3.305 -5.922 1.00 89.69 169 ASN A C 1
ATOM 1354 O O . ASN A 1 169 ? 11.361 -2.595 -4.931 1.00 89.69 169 ASN A O 1
ATOM 1358 N N . GLU A 1 170 ? 10.832 -2.823 -7.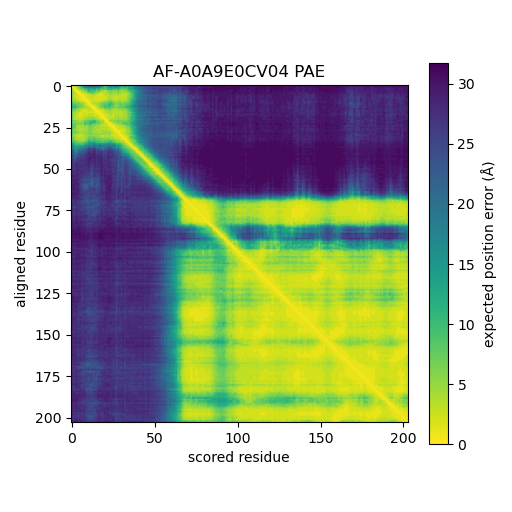107 1.00 89.12 170 GLU A N 1
ATOM 1359 C CA . GLU A 1 170 ? 10.670 -1.399 -7.384 1.00 89.12 170 GLU A CA 1
ATOM 1360 C C . GLU A 1 170 ? 9.423 -0.843 -6.686 1.00 89.12 170 GLU A C 1
ATOM 1362 O O . GLU A 1 170 ? 9.493 0.150 -5.968 1.00 89.12 170 GLU A O 1
ATOM 1367 N N . LYS A 1 171 ? 8.291 -1.536 -6.790 1.00 91.12 171 LYS A N 1
ATOM 1368 C CA . LYS A 1 171 ? 7.045 -1.232 -6.090 1.00 91.12 171 LYS A CA 1
ATOM 1369 C C . LYS A 1 171 ? 7.217 -1.337 -4.583 1.00 91.12 171 LYS A C 1
ATOM 1371 O O . LYS A 1 171 ? 6.680 -0.504 -3.863 1.00 91.12 171 LYS A O 1
ATOM 1376 N N . ALA A 1 172 ? 7.994 -2.305 -4.090 1.00 91.69 172 ALA A N 1
ATOM 1377 C CA . ALA A 1 172 ? 8.335 -2.381 -2.669 1.00 91.69 172 ALA A CA 1
ATOM 1378 C C . ALA A 1 172 ? 9.222 -1.215 -2.208 1.00 91.69 172 ALA A C 1
ATOM 1380 O O . ALA A 1 172 ? 9.155 -0.817 -1.046 1.00 91.69 172 ALA A O 1
ATOM 1381 N N . PHE A 1 173 ? 10.062 -0.662 -3.083 1.00 91.62 173 PHE A N 1
ATOM 1382 C CA . PHE A 1 173 ? 10.788 0.570 -2.796 1.00 91.62 173 PHE A CA 1
ATOM 1383 C C . PHE A 1 173 ? 9.844 1.777 -2.778 1.00 91.62 173 PHE A C 1
ATOM 1385 O O . PHE A 1 173 ? 9.794 2.493 -1.778 1.00 91.62 173 PHE A O 1
ATOM 1392 N N . ILE A 1 174 ? 9.021 1.947 -3.816 1.00 93.56 174 ILE A N 1
ATOM 1393 C CA . ILE A 1 174 ? 8.036 3.031 -3.912 1.00 93.56 174 ILE A CA 1
ATOM 1394 C C . ILE A 1 174 ? 7.079 3.008 -2.715 1.00 93.56 174 ILE A C 1
ATOM 1396 O O . ILE A 1 174 ? 6.853 4.044 -2.095 1.00 93.56 174 ILE A O 1
ATOM 1400 N N . SER A 1 175 ? 6.569 1.838 -2.321 1.00 94.81 175 SER A N 1
ATOM 1401 C CA . SER A 1 175 ? 5.637 1.707 -1.196 1.00 94.81 175 SER A CA 1
ATOM 1402 C C . SER A 1 175 ? 6.226 2.265 0.103 1.00 94.81 175 SER A C 1
ATOM 1404 O O . SER A 1 175 ? 5.513 2.900 0.880 1.00 94.81 175 SER A O 1
ATOM 1406 N N . ARG A 1 176 ? 7.540 2.091 0.324 1.00 94.44 176 ARG A N 1
ATOM 1407 C CA . ARG A 1 176 ? 8.250 2.626 1.498 1.00 94.44 176 ARG A CA 1
ATOM 1408 C C . ARG A 1 176 ? 8.299 4.147 1.494 1.00 94.44 176 ARG A C 1
ATOM 1410 O O . ARG A 1 176 ? 8.175 4.729 2.570 1.00 94.44 176 ARG A O 1
ATOM 1417 N N . LEU A 1 177 ? 8.443 4.778 0.326 1.00 94.12 177 LEU A N 1
ATOM 1418 C CA . LEU A 1 177 ? 8.406 6.242 0.192 1.00 94.12 177 LEU A CA 1
ATOM 1419 C C . LEU A 1 177 ? 7.047 6.811 0.622 1.00 94.12 177 LEU A C 1
ATOM 1421 O O . LEU A 1 177 ? 6.991 7.897 1.189 1.00 94.12 177 LEU A O 1
ATOM 1425 N N . PHE A 1 178 ? 5.975 6.039 0.429 1.00 94.25 178 PHE A N 1
ATOM 1426 C CA . PHE A 1 178 ? 4.611 6.378 0.843 1.00 94.25 178 PHE A CA 1
ATOM 1427 C C . PHE A 1 178 ? 4.213 5.813 2.221 1.00 94.25 178 PHE A C 1
ATOM 1429 O O . PHE A 1 178 ? 3.047 5.898 2.597 1.00 94.25 178 PHE A O 1
ATOM 1436 N N . GLY A 1 179 ? 5.153 5.243 2.986 1.00 93.31 179 GLY A N 1
ATOM 1437 C CA . GLY A 1 179 ? 4.934 4.790 4.369 1.00 93.31 179 GLY A CA 1
ATOM 1438 C C . GLY A 1 179 ? 4.608 3.301 4.551 1.00 93.31 179 GLY A C 1
ATOM 1439 O O . GLY A 1 179 ? 4.642 2.806 5.679 1.00 93.31 179 GLY A O 1
ATOM 1440 N N . PHE A 1 180 ? 4.388 2.548 3.473 1.00 95.38 180 PHE A N 1
ATOM 1441 C CA . PHE A 1 180 ? 4.088 1.114 3.513 1.00 95.38 180 PHE A CA 1
ATOM 1442 C C . PHE A 1 180 ? 5.379 0.293 3.489 1.00 95.38 180 PHE A C 1
ATOM 1444 O O . PHE A 1 180 ? 5.920 -0.053 2.434 1.00 95.38 180 PHE A O 1
ATOM 1451 N N . LYS A 1 181 ? 5.908 0.007 4.681 1.00 90.38 181 LYS A N 1
ATOM 1452 C CA . LYS A 1 181 ? 7.251 -0.577 4.853 1.00 90.38 181 LYS A CA 1
ATOM 1453 C C . LYS A 1 181 ? 7.309 -2.090 4.657 1.00 90.38 181 LYS A C 1
ATOM 1455 O O . LYS A 1 181 ? 8.371 -2.619 4.322 1.00 90.38 181 LYS A O 1
ATOM 1460 N N . THR A 1 182 ? 6.189 -2.770 4.870 1.00 93.81 182 THR A N 1
ATOM 1461 C CA . THR A 1 182 ? 6.107 -4.233 4.890 1.00 93.81 182 THR A CA 1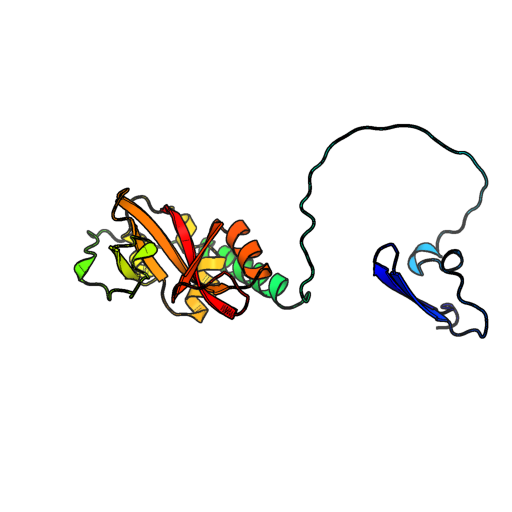
ATOM 1462 C C . THR A 1 182 ? 5.191 -4.719 3.777 1.00 93.81 182 THR A C 1
ATOM 1464 O O . THR A 1 182 ? 4.192 -4.079 3.472 1.00 93.81 182 THR A O 1
ATOM 1467 N N . PHE A 1 183 ? 5.508 -5.870 3.192 1.00 95.25 183 PHE A N 1
ATOM 1468 C CA . PHE A 1 183 ? 4.619 -6.586 2.282 1.00 95.25 183 PHE A CA 1
ATOM 1469 C C . PHE A 1 183 ? 4.365 -7.987 2.831 1.00 95.25 183 PHE A C 1
ATOM 1471 O O . PHE A 1 183 ? 5.302 -8.630 3.306 1.00 95.25 183 PHE A O 1
ATOM 1478 N N . ILE A 1 184 ? 3.120 -8.454 2.762 1.00 94.88 184 ILE A N 1
ATOM 1479 C CA . ILE A 1 184 ? 2.728 -9.819 3.132 1.00 94.88 184 ILE A CA 1
ATOM 1480 C C . ILE A 1 184 ? 2.106 -10.521 1.931 1.00 94.88 184 ILE A C 1
ATOM 1482 O O . ILE A 1 18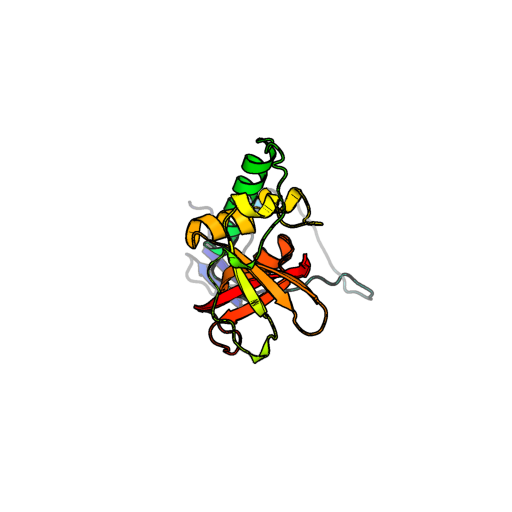4 ? 1.321 -9.918 1.207 1.00 94.88 184 ILE A O 1
ATOM 1486 N N . THR A 1 185 ? 2.439 -11.790 1.704 1.00 94.94 185 THR A N 1
ATOM 1487 C CA . THR A 1 185 ? 1.954 -12.555 0.546 1.00 94.94 185 THR A CA 1
ATOM 1488 C C . THR A 1 185 ? 0.652 -13.285 0.854 1.00 94.94 185 THR A C 1
ATOM 1490 O O . THR A 1 185 ? 0.449 -13.806 1.952 1.00 94.94 185 THR A O 1
ATOM 1493 N N . VAL A 1 186 ? -0.228 -13.378 -0.145 1.00 91.44 186 VAL A N 1
ATOM 1494 C CA . VAL A 1 186 ? -1.462 -14.169 -0.065 1.00 91.44 186 VAL A CA 1
ATOM 1495 C C . VAL A 1 186 ? -1.594 -15.016 -1.340 1.00 91.44 186 VAL A C 1
ATOM 1497 O O . VAL A 1 186 ? -1.767 -14.461 -2.425 1.00 91.44 186 VAL A O 1
ATOM 1500 N N . PRO A 1 187 ? -1.510 -16.362 -1.265 1.00 88.31 187 PRO A N 1
ATOM 1501 C CA . PRO A 1 187 ? -1.241 -17.178 -0.075 1.00 88.31 187 PRO A CA 1
ATOM 1502 C C . PRO A 1 187 ? 0.209 -17.032 0.417 1.00 88.31 187 PRO A C 1
ATOM 1504 O O . PRO A 1 187 ? 1.069 -16.564 -0.329 1.00 88.31 187 PRO A O 1
ATOM 1507 N N . LEU A 1 188 ? 0.479 -17.500 1.642 1.00 88.44 188 LEU A N 1
ATOM 1508 C CA . LEU A 1 188 ? 1.800 -17.441 2.274 1.00 88.44 188 LEU A CA 1
ATOM 1509 C C . LEU A 1 188 ? 2.870 -18.100 1.389 1.00 88.44 188 LEU A C 1
ATOM 1511 O O . LEU A 1 188 ? 2.936 -19.324 1.250 1.00 88.44 188 LEU A O 1
ATOM 1515 N N . LYS A 1 189 ? 3.708 -17.265 0.781 1.00 85.81 189 LYS A N 1
ATOM 1516 C CA . LYS A 1 189 ? 4.810 -17.637 -0.110 1.00 85.81 189 LYS A CA 1
ATOM 1517 C C . LYS A 1 189 ? 6.042 -16.779 0.200 1.00 85.81 189 LYS A C 1
ATOM 1519 O O . LYS A 1 189 ? 5.885 -15.640 0.643 1.00 85.81 189 LYS A O 1
ATOM 1524 N N . PRO A 1 190 ? 7.263 -17.266 -0.089 1.00 83.62 190 PRO A N 1
ATOM 1525 C CA . PRO A 1 190 ? 8.457 -16.425 -0.062 1.00 83.62 190 PRO A CA 1
ATOM 1526 C C . PRO A 1 190 ? 8.282 -15.192 -0.952 1.00 83.62 190 PRO A C 1
ATOM 1528 O O . PRO A 1 190 ? 7.614 -15.269 -1.987 1.00 83.62 190 PRO A O 1
ATOM 1531 N N . HIS A 1 191 ? 8.883 -14.065 -0.577 1.00 78.31 191 HIS A N 1
ATOM 1532 C CA . HIS A 1 191 ? 8.803 -12.844 -1.377 1.00 78.31 191 HIS A CA 1
ATOM 1533 C C . HIS A 1 191 ? 9.506 -13.071 -2.715 1.00 78.31 191 HIS A C 1
ATOM 1535 O O . HIS A 1 191 ? 10.707 -13.324 -2.776 1.00 78.31 191 HIS A O 1
ATOM 1541 N N . LYS A 1 192 ? 8.720 -13.038 -3.788 1.00 80.75 192 LYS A N 1
ATOM 1542 C CA . LYS A 1 192 ? 9.178 -13.223 -5.158 1.00 80.75 192 LYS A CA 1
ATOM 1543 C C . LYS A 1 192 ? 8.345 -12.326 -6.054 1.00 80.75 192 LYS A C 1
ATOM 1545 O O . LYS A 1 192 ? 7.133 -12.227 -5.856 1.00 80.75 192 LYS A O 1
ATOM 1550 N N . THR A 1 193 ? 9.000 -11.713 -7.035 1.00 87.44 193 THR A N 1
ATOM 1551 C CA . THR A 1 193 ? 8.342 -10.898 -8.055 1.00 87.44 193 THR A CA 1
ATOM 1552 C C . THR A 1 193 ? 7.153 -11.640 -8.666 1.00 87.44 193 THR A C 1
ATOM 1554 O O . THR A 1 193 ? 7.275 -12.815 -9.028 1.00 87.44 193 THR A O 1
ATOM 1557 N N . GLY A 1 194 ? 6.009 -10.966 -8.761 1.00 88.44 194 GLY A N 1
ATOM 1558 C CA . GLY A 1 194 ? 4.760 -11.524 -9.279 1.00 88.44 194 GLY A CA 1
ATOM 1559 C C . GLY A 1 194 ? 3.820 -12.102 -8.214 1.00 88.44 194 GLY A C 1
ATOM 1560 O O . GLY A 1 194 ? 2.683 -12.442 -8.538 1.00 88.44 194 GLY A O 1
ATOM 1561 N N . ASN A 1 195 ? 4.244 -12.219 -6.952 1.00 92.50 195 ASN A N 1
ATOM 1562 C CA . ASN A 1 195 ? 3.361 -12.711 -5.894 1.00 92.50 195 ASN A CA 1
ATOM 1563 C C . ASN A 1 195 ? 2.354 -11.641 -5.467 1.00 92.50 195 ASN A C 1
ATOM 1565 O O . ASN A 1 195 ? 2.735 -10.526 -5.131 1.00 92.50 195 ASN A O 1
ATOM 1569 N N . PHE A 1 196 ? 1.076 -12.009 -5.413 1.00 94.44 196 PHE A N 1
ATOM 1570 C CA . PHE A 1 196 ? 0.033 -11.163 -4.844 1.00 94.44 196 PHE A CA 1
ATOM 1571 C C . PHE A 1 196 ? 0.125 -11.095 -3.314 1.00 94.44 196 PHE A C 1
ATOM 1573 O O . PHE A 1 196 ? 0.559 -12.046 -2.650 1.00 94.44 196 PHE A O 1
ATOM 1580 N N . GLY A 1 197 ? -0.309 -9.970 -2.761 1.00 96.19 197 GLY A N 1
ATOM 1581 C CA . GLY A 1 197 ? -0.314 -9.717 -1.334 1.00 96.19 197 GLY A CA 1
ATOM 1582 C C . GLY A 1 197 ? -0.775 -8.307 -0.997 1.00 96.19 197 GLY A C 1
ATOM 1583 O O . GLY A 1 197 ? -1.432 -7.656 -1.809 1.00 96.19 197 GLY A O 1
ATOM 1584 N N . TYR A 1 198 ? -0.414 -7.847 0.198 1.00 97.44 198 TYR A N 1
ATOM 1585 C CA . TYR A 1 198 ? -0.767 -6.522 0.695 1.00 97.44 198 TYR A CA 1
ATOM 1586 C C . TYR A 1 198 ? 0.470 -5.768 1.184 1.00 97.44 198 TYR A C 1
ATOM 1588 O O . TYR A 1 198 ? 1.276 -6.310 1.943 1.00 97.44 198 TYR A O 1
ATOM 1596 N N . PHE A 1 199 ? 0.596 -4.508 0.775 1.00 97.50 199 PHE A N 1
ATOM 1597 C CA . PHE A 1 199 ? 1.515 -3.538 1.365 1.00 97.50 199 PHE A CA 1
ATOM 1598 C C . PHE A 1 199 ? 0.894 -2.989 2.646 1.00 97.50 199 PHE A C 1
ATOM 1600 O O . PHE A 1 199 ? -0.230 -2.496 2.618 1.00 97.50 199 PHE A O 1
ATOM 1607 N N . ILE A 1 200 ? 1.604 -3.100 3.763 1.00 96.50 200 ILE A N 1
ATOM 1608 C CA . ILE A 1 200 ? 1.063 -2.920 5.109 1.00 96.50 200 ILE A CA 1
ATOM 1609 C C . ILE A 1 200 ? 1.545 -1.613 5.733 1.00 96.50 200 ILE A C 1
ATOM 1611 O O . ILE A 1 200 ? 2.747 -1.322 5.751 1.00 96.50 200 ILE A O 1
ATOM 1615 N N . LEU A 1 201 ? 0.594 -0.881 6.306 1.00 94.88 201 LEU A N 1
ATOM 1616 C CA . LEU A 1 201 ? 0.790 0.287 7.153 1.00 94.88 201 LEU A CA 1
ATOM 1617 C C . LEU A 1 201 ? 0.134 0.024 8.519 1.00 94.88 201 LEU A C 1
ATOM 1619 O O . LEU A 1 201 ? -1.057 -0.282 8.552 1.00 94.88 201 LEU A O 1
ATOM 1623 N N . PRO A 1 202 ? 0.866 0.112 9.642 1.00 92.88 202 PRO A N 1
ATOM 1624 C CA . PRO A 1 202 ? 0.244 0.122 10.964 1.00 92.88 202 PRO A CA 1
ATOM 1625 C C . PRO A 1 202 ? -0.568 1.408 11.155 1.00 92.88 202 PRO A C 1
ATOM 1627 O O . PRO A 1 202 ? -0.064 2.493 10.857 1.00 92.88 202 PRO A O 1
ATOM 1630 N N . VAL A 1 203 ? -1.799 1.266 11.645 1.00 89.12 203 VAL A N 1
ATOM 1631 C CA . VAL A 1 203 ? -2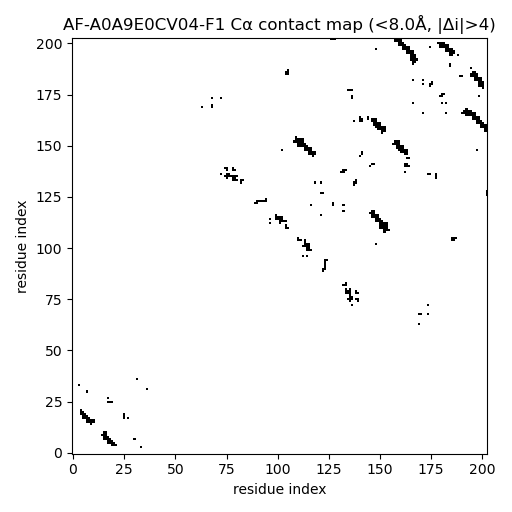.752 2.359 11.900 1.00 89.12 203 VAL A CA 1
ATOM 1632 C C . VAL A 1 203 ? -3.345 2.265 13.296 1.00 89.12 203 VAL A C 1
ATOM 1634 O O . VAL A 1 203 ? -3.429 1.133 13.830 1.00 89.12 203 VAL A O 1
#

Solvent-accessible surface area (backbone atoms only — not comparable to full-atom values): 12827 Å² total; per-residue (Å²): 121,96,86,63,65,55,53,77,47,74,80,48,100,89,40,69,52,72,51,58,84,55,105,64,86,90,56,73,90,76,65,72,61,78,85,63,66,80,70,84,78,90,83,88,85,90,83,86,91,89,89,89,87,80,89,78,92,73,90,82,81,77,91,74,74,88,69,59,53,60,48,54,52,53,51,14,54,48,50,22,54,60,40,66,75,52,85,79,83,88,68,90,63,87,70,67,78,83,82,41,56,71,51,95,59,58,76,90,66,42,46,53,64,24,27,50,38,58,79,83,51,54,70,41,45,78,88,52,64,80,64,57,81,29,32,16,61,51,52,52,36,32,72,74,67,73,38,36,35,46,28,24,30,63,88,80,62,51,31,32,42,24,40,52,43,64,40,37,75,59,58,55,51,52,35,39,78,72,62,24,76,44,75,47,48,59,72,80,55,80,95,47,75,72,41,40,26,29,38,33,31,83,80

Sequence (203 aa):
FDKMDGFLLYYSNDHFFGSQWKDHPIIIRSFVPAESAENKNENTEKTVPPEPSPETETLSETEASPTSSLSEYIEALQLEKDAKEFTHPNPPKDFDWKEYPTLPMPPSYSLDPSIKIGLEDLDQIPDLDDNIKTNGFLLLNYGNFGHLMLAKDQDSGQRYLGIPGIFDNEKAFISRLFGFKTFITVPLKPHKTGNFGYFILPV

Mean predicted aligned error: 16.1 Å

Nearest PDB structures (foldseek):
  8x5z-assembly1_A  TM=5.018E-01  e=1.773E+00  Homo sapiens
  3uzp-assembly3_B  TM=5.346E-01  e=1.400E+00  Homo sapiens
  5k5n-assembly1_A  TM=5.389E-01  e=4.302E+00  Homo sapiens
  4p90-assembly2_B  TM=4.891E-01  e=3.202E+00  Homo sapiens